Protein AF-A0A075AWC3-F1 (afdb_monomer_lite)

Sequence (210 aa):
MDNLKRRKASSYGHLLDNSIDDKDIHYDPLFLDDIELRSGFHRTVINLPSYMGSLIPYSRPSELKRECNVKFKQKHPDLDPNLTLSQIRKVKEILINVAIEGNIEFSSVAKSFAFFEKLILKHYVNDPKETNYARVLEILSKSFDISIKEIKENEFLIFTALEFNLQIPPEEYISHFERIFNYAEFSNMQEYLGEKMYHMWCHEIQDEID

InterPro domains:
  IPR012388 CDK5 and ABL1 enzyme substrate 1/2 [PTHR22896] (8-126)
  IPR036915 Cyclin-like superfamily [SSF47954] (50-169)

Radius of gyration: 21.28 Å; chains: 1; bounding box: 85×51×44 Å

Secondary structure (DSSP, 8-state):
------PPPPP-GGGG---S--------TTTTS-GGGGS-S--EEEEETTEEEEE-----HHHHHHHHHHHHHHH-TTS-TT--HHHHHHHHHHHHHHHHHTT--HHHHHHHHHHHHHHHHTT----GGG---TTTTTHHHHHS---HHHHHHHHHHHHHHTTT-----HHHHHHHHHHHTTTSS-SSHHHHH-HHHHHHHHHHHHHHH-

Organism: Rozella allomycis (strain CSF55) (NCBI:txid988480)

Foldseek 3Di:
DDPPPPDDDDDPVVLVPPPQDPPPPPAAQCLQPHPVLQAAPDWDWDDDPPDTDIDRDDDDPVRSQVRSQVVNCVSCVPFAPQDGSVVLVVVLLLLLVLCVVVVNDLLVSLLVSLLVVLCRVSCVPHDPVPPDVCVVCVVCCVVPNDDPVVNVVCVVVSCSSVVVPSDDPCSRRVVVSQVSCVNDPDPGPCRVLPDVRVVVVVVVVVVVVD

Structure (mmCIF, N/CA/C/O backbone):
data_AF-A0A075AWC3-F1
#
_entry.id   AF-A0A075AWC3-F1
#
loop_
_atom_site.group_PDB
_atom_site.id
_atom_site.type_symbol
_atom_site.label_atom_id
_atom_site.label_alt_id
_atom_site.label_comp_id
_atom_site.label_asym_id
_atom_site.label_entity_id
_atom_site.label_seq_id
_atom_site.pdbx_PDB_ins_code
_atom_site.Cartn_x
_atom_site.Cartn_y
_atom_site.Cartn_z
_atom_site.occupancy
_atom_site.B_iso_or_equiv
_atom_site.auth_seq_id
_atom_site.auth_comp_id
_atom_site.auth_asym_id
_atom_site.auth_atom_id
_atom_site.pdbx_PDB_model_num
ATOM 1 N N . MET A 1 1 ? -46.931 25.259 2.162 1.00 40.84 1 MET A N 1
ATOM 2 C CA . MET A 1 1 ? -46.781 23.813 1.900 1.00 40.84 1 MET A CA 1
ATOM 3 C C . MET A 1 1 ? -45.570 23.655 1.001 1.00 40.84 1 MET A C 1
ATOM 5 O O . MET A 1 1 ? -45.668 23.914 -0.193 1.00 40.84 1 MET A O 1
ATOM 9 N N . ASP A 1 2 ? -44.418 23.372 1.604 1.00 44.47 2 ASP A N 1
ATOM 10 C CA . ASP A 1 2 ? -43.127 23.359 0.919 1.00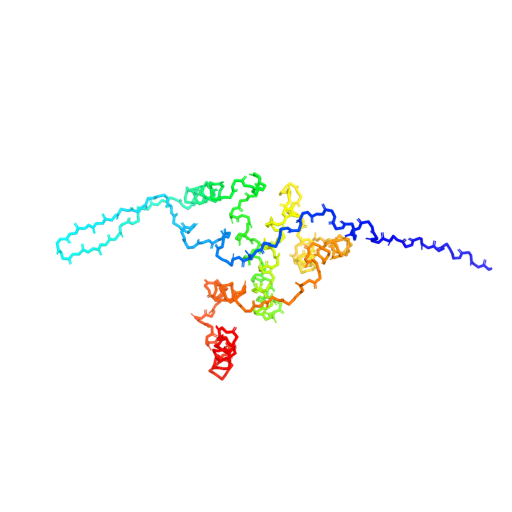 44.47 2 ASP A CA 1
ATOM 11 C C . ASP A 1 2 ? -42.973 22.130 0.020 1.00 44.47 2 ASP A C 1
ATOM 13 O O . ASP A 1 2 ? -43.098 20.984 0.451 1.00 44.47 2 ASP A O 1
ATOM 17 N N . ASN A 1 3 ? -42.688 22.387 -1.256 1.00 47.66 3 ASN A N 1
ATOM 18 C CA . ASN A 1 3 ? -42.338 21.377 -2.245 1.00 47.66 3 ASN A CA 1
ATOM 19 C C . ASN A 1 3 ? -40.910 20.872 -1.977 1.00 47.66 3 ASN A C 1
ATOM 21 O O . ASN A 1 3 ? -39.935 21.420 -2.497 1.00 47.66 3 ASN A O 1
ATOM 25 N N . LEU A 1 4 ? -40.771 19.801 -1.190 1.00 56.19 4 LEU A N 1
ATOM 26 C CA . LEU A 1 4 ? -39.522 19.041 -1.125 1.00 56.19 4 LEU A CA 1
ATOM 27 C C . LEU A 1 4 ? -39.289 18.350 -2.479 1.00 56.19 4 LEU A C 1
ATOM 29 O O . LEU A 1 4 ? -39.834 17.279 -2.755 1.00 56.19 4 LEU A O 1
ATOM 33 N N . LYS A 1 5 ? -38.450 18.952 -3.331 1.00 54.56 5 LYS A N 1
ATOM 34 C CA . LYS A 1 5 ? -37.862 18.280 -4.500 1.00 54.56 5 LYS A CA 1
ATOM 35 C C . LYS A 1 5 ? -37.136 17.018 -4.018 1.00 54.56 5 LYS A C 1
ATOM 37 O O . LYS A 1 5 ? -36.025 17.103 -3.498 1.00 54.56 5 LYS A O 1
ATOM 42 N N . ARG A 1 6 ? -37.758 15.844 -4.184 1.00 61.12 6 ARG A N 1
ATOM 43 C CA . ARG A 1 6 ? -37.107 14.547 -3.948 1.00 61.12 6 ARG A CA 1
ATOM 44 C C . ARG A 1 6 ? -35.876 14.460 -4.848 1.00 61.12 6 ARG A C 1
ATOM 46 O O . ARG A 1 6 ? -36.000 14.461 -6.072 1.00 61.12 6 ARG A O 1
ATOM 53 N N . ARG A 1 7 ? -34.687 14.405 -4.246 1.00 55.84 7 ARG A N 1
ATOM 54 C CA . ARG A 1 7 ? -33.454 14.073 -4.967 1.00 55.84 7 ARG A CA 1
ATOM 55 C C . ARG A 1 7 ? -33.615 12.646 -5.497 1.00 55.84 7 ARG A C 1
ATOM 57 O O . ARG A 1 7 ? -33.933 11.748 -4.721 1.00 55.84 7 ARG A O 1
ATOM 64 N N . LYS A 1 8 ? -33.459 12.439 -6.808 1.00 57.94 8 LYS A N 1
ATOM 65 C CA . LYS A 1 8 ? -33.378 11.084 -7.370 1.00 57.94 8 LYS A CA 1
ATOM 66 C C . LYS A 1 8 ? -32.121 10.425 -6.801 1.00 57.94 8 LYS A C 1
ATOM 68 O O . LYS A 1 8 ? -31.047 11.013 -6.889 1.00 57.94 8 LYS A O 1
ATOM 73 N N . ALA A 1 9 ? -32.268 9.249 -6.201 1.00 60.38 9 ALA A N 1
ATOM 74 C CA . ALA A 1 9 ? -31.127 8.428 -5.824 1.00 60.38 9 ALA A CA 1
ATOM 75 C C . ALA A 1 9 ? -30.517 7.825 -7.100 1.00 60.38 9 ALA A C 1
ATOM 77 O O . ALA A 1 9 ? -31.257 7.285 -7.926 1.00 60.38 9 ALA A O 1
ATOM 78 N N . SER A 1 10 ? -29.198 7.935 -7.274 1.00 63.25 10 SER A N 1
ATOM 79 C CA . SER A 1 10 ? -28.485 7.127 -8.270 1.00 63.25 10 SER A CA 1
ATOM 80 C C . SER A 1 10 ? -28.451 5.685 -7.779 1.00 63.25 10 SER A C 1
ATOM 82 O O . SER A 1 10 ? -28.036 5.431 -6.653 1.00 63.25 10 SER A O 1
ATOM 84 N N . SER A 1 11 ? -28.912 4.754 -8.613 1.00 70.56 11 SER A N 1
ATOM 85 C CA . SER A 1 11 ? -28.780 3.319 -8.360 1.00 70.56 11 SER A CA 1
ATOM 86 C C . SER A 1 11 ? -27.445 2.819 -8.909 1.00 70.56 11 SER A C 1
ATOM 88 O O . SER A 1 11 ? -27.092 3.120 -10.051 1.00 70.56 11 SER A O 1
ATOM 90 N N . TYR A 1 12 ? -26.741 2.009 -8.123 1.00 69.19 12 TYR A N 1
ATOM 91 C CA . TYR A 1 12 ? -25.500 1.346 -8.525 1.00 69.19 12 TYR A CA 1
ATOM 92 C C . TYR A 1 12 ? -25.723 0.050 -9.321 1.00 69.19 12 TYR A C 1
ATOM 94 O O . TYR A 1 12 ? -24.775 -0.677 -9.577 1.00 69.19 12 TYR A O 1
ATOM 102 N N . GLY A 1 13 ? -26.958 -0.254 -9.743 1.00 68.12 13 GLY A N 1
ATOM 103 C CA . GLY A 1 13 ? -27.283 -1.525 -10.409 1.00 68.12 13 GLY A CA 1
ATOM 104 C C . GLY A 1 13 ? -26.484 -1.822 -11.686 1.00 68.12 13 GLY A C 1
ATOM 105 O O . GLY A 1 13 ? -26.334 -2.981 -12.038 1.00 68.12 13 GLY A O 1
ATOM 106 N N . HIS A 1 14 ? -25.927 -0.801 -12.343 1.00 69.75 14 HIS A N 1
ATOM 107 C CA . HIS A 1 14 ? -25.047 -0.968 -13.506 1.00 69.75 14 HIS A CA 1
ATOM 108 C C . HIS A 1 14 ? -23.663 -1.549 -13.161 1.00 69.75 14 HIS A C 1
ATOM 110 O O . HIS A 1 14 ? -22.972 -2.009 -14.056 1.00 69.75 14 HIS A O 1
ATOM 116 N N . LEU A 1 15 ? -23.259 -1.529 -11.885 1.00 62.81 15 LEU A N 1
ATOM 117 C CA . LEU A 1 15 ? -22.000 -2.108 -11.397 1.00 62.81 15 LEU A CA 1
ATOM 118 C C . LEU A 1 15 ? -22.136 -3.582 -10.995 1.00 62.81 15 LEU A C 1
ATOM 120 O O . LEU A 1 15 ? -21.152 -4.199 -10.612 1.00 62.81 15 LEU A O 1
ATOM 124 N N . LEU A 1 16 ? -23.355 -4.126 -11.036 1.00 62.97 16 LEU A N 1
ATOM 125 C CA . LEU A 1 16 ? -23.644 -5.533 -10.747 1.00 62.97 16 LEU A CA 1
ATOM 126 C C . LEU A 1 16 ? -23.640 -6.398 -12.014 1.00 62.97 16 LEU A C 1
ATOM 128 O O . LEU A 1 16 ? -23.962 -7.583 -11.948 1.00 62.97 16 LEU A O 1
ATOM 132 N N . ASP A 1 17 ? -23.346 -5.803 -13.172 1.00 60.50 17 ASP A N 1
ATOM 133 C CA . ASP A 1 17 ? -23.175 -6.555 -14.406 1.00 60.50 17 ASP A CA 1
ATOM 134 C C . ASP A 1 17 ? -21.811 -7.256 -14.346 1.00 60.50 17 ASP A C 1
ATOM 136 O O . ASP A 1 17 ? -20.770 -6.657 -14.610 1.00 60.50 17 ASP A O 1
ATOM 140 N N . ASN A 1 18 ? -21.820 -8.524 -13.925 1.00 52.56 18 ASN A N 1
ATOM 141 C CA . ASN A 1 18 ? -20.649 -9.399 -13.784 1.00 52.56 18 ASN A CA 1
ATOM 142 C C . ASN A 1 18 ? -20.029 -9.790 -15.145 1.00 52.56 18 ASN A C 1
ATOM 144 O O . ASN A 1 18 ? -19.525 -10.895 -15.314 1.00 52.56 18 ASN A O 1
ATOM 148 N N . SER A 1 19 ? -20.058 -8.908 -16.146 1.00 51.91 19 SER A N 1
ATOM 149 C CA . SER A 1 19 ? -19.396 -9.125 -17.437 1.00 51.91 19 SER A CA 1
ATOM 150 C C . SER A 1 19 ? -17.882 -8.880 -17.380 1.00 51.91 19 SER A C 1
ATOM 152 O O . SER A 1 19 ? -17.229 -8.831 -18.421 1.00 51.91 19 SER A O 1
ATOM 154 N N . ILE A 1 20 ? -17.333 -8.637 -16.189 1.00 52.66 20 ILE A N 1
ATOM 155 C CA . ILE A 1 20 ? -15.905 -8.447 -15.951 1.00 52.66 20 ILE A CA 1
ATOM 156 C C . ILE A 1 20 ? -15.335 -9.840 -15.729 1.00 52.66 20 ILE A C 1
ATOM 158 O O . ILE A 1 20 ? -15.711 -10.497 -14.766 1.00 52.66 20 ILE A O 1
ATOM 162 N N . ASP A 1 21 ? -14.512 -10.289 -16.680 1.00 51.03 21 ASP A N 1
ATOM 163 C CA . ASP A 1 21 ? -13.928 -11.630 -16.738 1.00 51.03 21 ASP A CA 1
ATOM 164 C C . ASP A 1 21 ? -13.530 -12.144 -15.348 1.00 51.03 21 ASP A C 1
ATOM 166 O O . ASP A 1 21 ? -12.635 -11.598 -14.698 1.00 51.03 21 ASP A O 1
ATOM 170 N N . ASP A 1 22 ? -14.202 -13.225 -14.956 1.00 49.41 22 ASP A N 1
ATOM 171 C CA . ASP A 1 22 ? -14.076 -14.018 -13.732 1.00 49.41 22 ASP A CA 1
ATOM 172 C C . ASP A 1 22 ? -12.725 -14.758 -13.709 1.00 49.41 22 ASP A C 1
ATOM 174 O O . ASP A 1 22 ? -12.626 -15.986 -13.678 1.00 49.41 22 ASP A O 1
ATOM 178 N N . LYS A 1 23 ? -11.631 -14.009 -13.856 1.00 53.81 23 LYS A N 1
ATOM 179 C CA . LYS A 1 23 ? -10.306 -14.530 -13.564 1.00 53.81 23 LYS A CA 1
ATOM 180 C C . LYS A 1 23 ? -10.204 -14.520 -12.051 1.00 53.81 23 LYS A C 1
ATOM 182 O O . LYS A 1 23 ? -9.943 -13.474 -11.462 1.00 53.81 23 LYS A O 1
ATOM 187 N N . ASP A 1 24 ? -10.393 -15.688 -11.449 1.00 56.22 24 ASP A N 1
ATOM 188 C CA . ASP A 1 24 ? -9.898 -16.004 -10.112 1.00 56.22 24 ASP A CA 1
ATOM 189 C C . ASP A 1 24 ? -8.383 -15.736 -10.103 1.00 56.22 24 ASP A C 1
ATOM 191 O O . ASP A 1 24 ? -7.551 -16.589 -10.423 1.00 56.22 24 ASP A O 1
ATOM 195 N N . ILE A 1 25 ? -8.005 -14.483 -9.849 1.00 60.12 25 ILE A N 1
ATOM 196 C CA . ILE A 1 25 ? -6.612 -14.081 -9.715 1.00 60.12 25 ILE A CA 1
ATOM 197 C C . ILE A 1 25 ? -6.201 -14.562 -8.332 1.00 60.12 25 ILE A C 1
ATOM 199 O O . ILE A 1 25 ? -6.448 -13.884 -7.333 1.00 60.12 25 ILE A O 1
ATOM 203 N N . HIS A 1 26 ? -5.583 -15.742 -8.280 1.00 70.12 26 HIS A N 1
ATOM 204 C CA . HIS A 1 26 ? -4.868 -16.179 -7.092 1.00 70.12 26 HIS A CA 1
ATOM 205 C C . HIS A 1 26 ? -3.769 -15.149 -6.811 1.00 70.12 26 HIS A C 1
ATOM 207 O O . HIS A 1 26 ? -2.827 -14.985 -7.591 1.00 70.12 26 HIS A O 1
ATOM 213 N N . TYR A 1 27 ? -3.979 -14.359 -5.763 1.00 81.69 27 TYR A N 1
ATOM 214 C CA . TYR A 1 27 ? -3.168 -13.194 -5.467 1.00 81.69 27 TYR A CA 1
ATOM 215 C C . TYR A 1 27 ? -1.927 -13.612 -4.679 1.00 81.69 27 TYR A C 1
ATOM 217 O O . TYR A 1 27 ? -2.033 -14.159 -3.587 1.00 81.69 27 TYR A O 1
ATOM 225 N N . ASP A 1 28 ? -0.752 -13.322 -5.234 1.00 83.00 28 ASP A N 1
ATOM 226 C CA . ASP A 1 28 ? 0.537 -13.548 -4.583 1.00 83.00 28 ASP A CA 1
ATOM 227 C C . ASP A 1 28 ? 1.101 -12.206 -4.059 1.00 83.00 28 ASP A C 1
ATOM 229 O O . ASP A 1 28 ? 1.353 -11.299 -4.863 1.00 83.00 28 ASP A O 1
ATOM 233 N N . PRO A 1 29 ? 1.345 -12.061 -2.739 1.00 82.56 29 PRO A N 1
ATOM 234 C CA . PRO A 1 29 ? 1.879 -10.838 -2.119 1.00 82.56 29 PRO A CA 1
ATOM 235 C C . PRO A 1 29 ? 3.254 -10.392 -2.618 1.00 82.56 29 PRO A C 1
ATOM 237 O O . PRO A 1 29 ? 3.670 -9.250 -2.383 1.00 82.56 29 PRO A O 1
ATOM 240 N N . LEU A 1 30 ? 4.006 -11.299 -3.238 1.00 81.00 30 LEU A N 1
ATOM 241 C CA . LEU A 1 30 ? 5.331 -11.014 -3.774 1.00 81.00 30 LEU A CA 1
ATOM 242 C C . LEU A 1 30 ? 5.268 -10.574 -5.240 1.00 81.00 30 LEU A C 1
ATOM 244 O O . LEU A 1 30 ? 6.155 -9.852 -5.692 1.00 81.00 30 LEU A O 1
ATOM 248 N N . PHE A 1 31 ? 4.168 -10.870 -5.938 1.00 81.94 31 PHE A N 1
ATOM 249 C CA . PHE A 1 31 ? 4.039 -10.728 -7.385 1.00 81.94 31 PHE A CA 1
ATOM 250 C C . PHE A 1 31 ? 4.440 -9.353 -7.932 1.00 81.94 31 PHE A C 1
ATOM 252 O O . PHE A 1 31 ? 5.188 -9.293 -8.907 1.00 81.94 31 PHE A O 1
ATOM 259 N N . LEU A 1 32 ? 3.961 -8.255 -7.330 1.00 77.12 32 LEU A N 1
ATOM 260 C CA . LEU A 1 32 ? 4.210 -6.892 -7.828 1.00 77.12 32 LEU A CA 1
ATOM 261 C C . LEU A 1 32 ? 5.501 -6.254 -7.299 1.00 77.12 32 LEU A C 1
ATOM 263 O O . LEU A 1 32 ? 6.032 -5.336 -7.928 1.00 77.12 32 LEU A O 1
ATOM 267 N N . ASP A 1 33 ? 6.003 -6.679 -6.139 1.00 73.06 33 ASP A N 1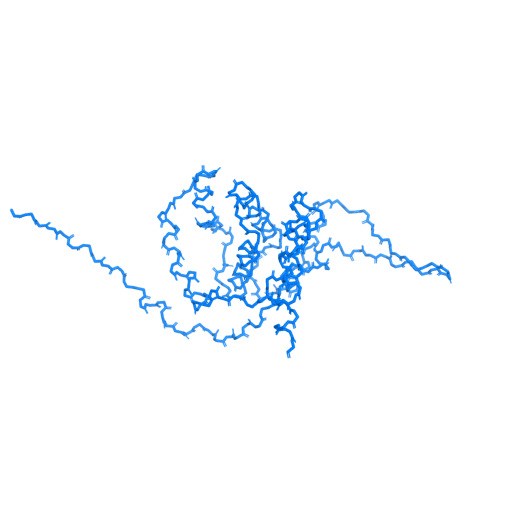
ATOM 268 C CA . ASP A 1 33 ? 7.121 -6.016 -5.461 1.00 73.06 33 ASP A CA 1
ATOM 269 C C . ASP A 1 33 ? 8.085 -7.022 -4.822 1.00 73.06 33 ASP A C 1
ATOM 271 O O . ASP A 1 33 ? 8.316 -7.012 -3.608 1.00 73.06 33 ASP A O 1
ATOM 275 N N . ASP A 1 34 ? 8.668 -7.874 -5.659 1.00 74.19 34 ASP A N 1
ATOM 276 C CA . ASP A 1 34 ? 9.658 -8.872 -5.264 1.00 74.19 34 ASP A CA 1
ATOM 277 C C . ASP A 1 34 ? 10.971 -8.295 -4.738 1.00 74.19 34 ASP A C 1
ATOM 279 O O . ASP A 1 34 ? 11.427 -7.203 -5.100 1.00 74.19 34 ASP A O 1
ATOM 283 N N . ILE A 1 35 ? 11.671 -9.128 -3.967 1.00 63.53 35 ILE A N 1
ATOM 284 C CA . ILE A 1 35 ? 13.052 -8.894 -3.532 1.00 63.53 35 ILE A CA 1
ATOM 285 C C . ILE A 1 35 ? 13.986 -8.706 -4.745 1.00 63.53 35 ILE A C 1
ATOM 287 O O . ILE A 1 35 ? 14.875 -7.854 -4.712 1.00 63.53 35 ILE A O 1
ATOM 291 N N . GLU A 1 36 ? 13.755 -9.413 -5.856 1.00 62.69 36 GLU A N 1
ATOM 292 C CA . GLU A 1 36 ? 14.551 -9.278 -7.089 1.00 62.69 36 GLU A CA 1
ATOM 293 C C . GLU A 1 36 ? 14.404 -7.906 -7.762 1.00 62.69 36 GLU A C 1
ATOM 295 O O . GLU A 1 36 ? 15.334 -7.409 -8.407 1.00 62.69 36 GLU A O 1
ATOM 300 N N . LEU A 1 37 ? 13.269 -7.239 -7.544 1.00 62.41 37 LEU A N 1
ATOM 301 C CA . LEU A 1 37 ? 13.004 -5.884 -8.021 1.00 62.41 37 LEU A CA 1
ATOM 302 C C . LEU A 1 37 ? 13.625 -4.808 -7.110 1.00 62.41 37 LEU A C 1
ATOM 304 O O . LEU A 1 37 ? 13.393 -3.611 -7.315 1.00 62.41 37 LEU A O 1
ATOM 308 N N . ARG A 1 38 ? 14.404 -5.195 -6.090 1.00 63.66 38 ARG A N 1
ATOM 309 C CA . ARG A 1 38 ? 15.181 -4.286 -5.224 1.00 63.66 38 ARG A CA 1
ATOM 310 C C . ARG A 1 38 ? 16.643 -4.145 -5.657 1.00 63.66 38 ARG A C 1
ATOM 312 O O . ARG A 1 38 ? 17.332 -3.259 -5.161 1.00 63.66 38 ARG A O 1
ATOM 319 N N . SER A 1 39 ? 17.109 -4.982 -6.588 1.00 63.44 39 SER A N 1
ATOM 320 C CA . SER A 1 39 ? 18.480 -4.958 -7.110 1.00 63.44 39 SER A CA 1
ATOM 321 C C . SER A 1 39 ? 18.516 -4.530 -8.581 1.00 63.44 39 SER A C 1
ATOM 323 O O . SER A 1 39 ? 17.633 -4.890 -9.368 1.00 63.44 39 SER A O 1
ATOM 325 N N . GLY A 1 40 ? 19.548 -3.771 -8.963 1.00 61.41 40 GLY A N 1
ATOM 326 C CA . GLY A 1 40 ? 19.821 -3.397 -10.357 1.00 61.41 40 GLY A CA 1
ATOM 327 C C . GLY A 1 40 ? 20.100 -4.613 -11.251 1.00 61.41 40 GLY A C 1
ATOM 328 O O . GLY A 1 40 ? 20.045 -5.763 -10.810 1.00 61.41 40 GLY A O 1
ATOM 329 N N . PHE A 1 41 ? 20.361 -4.410 -12.541 1.00 61.81 41 PHE A N 1
ATOM 330 C CA . PHE A 1 41 ? 20.615 -5.528 -13.470 1.00 61.81 41 PHE A CA 1
ATOM 331 C C . PHE A 1 41 ? 21.881 -6.327 -13.143 1.00 61.81 41 PHE A C 1
ATOM 333 O O . PHE A 1 41 ? 21.982 -7.496 -13.512 1.00 61.81 41 PHE A O 1
ATOM 340 N N . HIS A 1 42 ? 22.846 -5.715 -12.462 1.00 62.38 42 HIS A N 1
ATOM 341 C CA . HIS A 1 42 ? 24.186 -6.266 -12.349 1.00 62.38 42 HIS A CA 1
ATOM 342 C C . HIS A 1 42 ? 24.462 -6.817 -10.949 1.00 62.38 42 HIS A C 1
ATOM 344 O O . HIS A 1 42 ? 24.589 -6.078 -9.977 1.00 62.38 42 HIS A O 1
ATOM 350 N N . ARG A 1 43 ? 24.619 -8.139 -10.869 1.00 66.50 43 ARG A N 1
ATOM 351 C CA . ARG A 1 43 ? 25.247 -8.845 -9.751 1.00 66.50 43 ARG A CA 1
ATOM 352 C C . ARG A 1 43 ? 26.334 -9.735 -10.338 1.00 66.50 43 ARG A C 1
ATOM 354 O O . ARG A 1 43 ? 26.040 -10.585 -11.173 1.00 66.50 43 ARG A O 1
ATOM 361 N N . THR A 1 44 ? 27.577 -9.544 -9.915 1.00 76.81 44 THR A N 1
ATOM 362 C CA . THR A 1 44 ? 28.693 -10.390 -10.352 1.00 76.81 44 THR A CA 1
ATOM 363 C C . THR A 1 44 ? 28.969 -11.419 -9.272 1.00 76.81 44 THR A C 1
ATOM 365 O O . THR A 1 44 ? 29.303 -11.065 -8.141 1.00 76.81 44 THR A O 1
ATOM 368 N N . VAL A 1 45 ? 28.828 -12.699 -9.607 1.00 82.44 45 VAL A N 1
ATOM 369 C CA . VAL A 1 45 ? 29.214 -13.789 -8.707 1.00 82.44 45 VAL A CA 1
ATOM 370 C C . VAL A 1 45 ? 30.726 -13.962 -8.784 1.00 82.44 45 VAL A C 1
ATOM 372 O O . VAL A 1 45 ? 31.280 -14.176 -9.861 1.00 82.44 45 VAL A O 1
ATOM 375 N N . ILE A 1 46 ? 31.393 -13.865 -7.637 1.00 84.94 46 ILE A N 1
ATOM 376 C CA . ILE A 1 46 ? 32.796 -14.236 -7.486 1.00 84.94 46 ILE A CA 1
ATOM 377 C C . ILE A 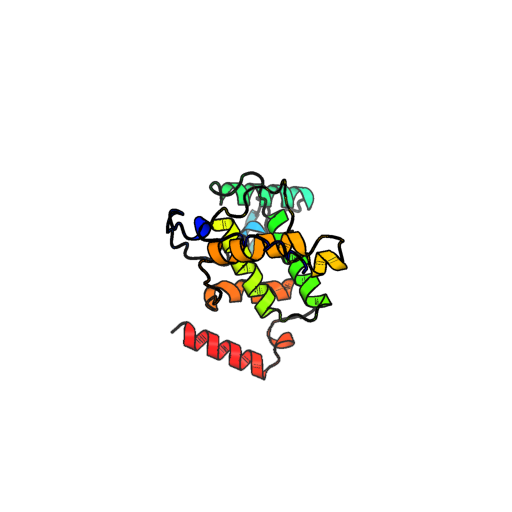1 46 ? 32.828 -15.657 -6.945 1.00 84.94 46 ILE A C 1
ATOM 379 O O . ILE A 1 46 ? 32.360 -15.913 -5.836 1.00 84.94 46 ILE A O 1
ATOM 383 N N . ASN A 1 47 ? 33.413 -16.564 -7.723 1.00 83.50 47 ASN A N 1
ATOM 384 C CA . ASN A 1 47 ? 33.652 -17.936 -7.306 1.00 83.50 47 ASN A CA 1
ATOM 385 C C . ASN A 1 47 ? 35.162 -18.178 -7.196 1.00 83.50 47 ASN A C 1
ATOM 387 O O . ASN A 1 47 ? 35.847 -18.364 -8.201 1.00 83.50 47 ASN A O 1
ATOM 391 N N . LEU A 1 48 ? 35.679 -18.124 -5.971 1.00 88.75 48 LEU A N 1
ATOM 392 C CA . LEU A 1 48 ? 37.054 -18.470 -5.622 1.00 88.75 48 LEU A CA 1
ATOM 393 C C . LEU A 1 48 ? 37.060 -19.839 -4.916 1.00 88.75 48 LEU A C 1
ATOM 395 O O . LEU A 1 48 ? 36.078 -20.175 -4.255 1.00 88.75 48 LEU A O 1
ATOM 399 N N . PRO A 1 49 ? 38.165 -20.609 -4.966 1.00 88.62 49 PRO A N 1
ATOM 400 C CA . PRO A 1 49 ? 38.228 -21.981 -4.437 1.00 88.62 49 PRO A CA 1
ATOM 401 C C . PRO A 1 49 ? 37.810 -22.165 -2.967 1.00 88.62 49 PRO A C 1
ATOM 403 O O . PRO A 1 49 ? 37.516 -23.279 -2.546 1.00 88.62 49 PRO A O 1
ATOM 406 N N . SER A 1 50 ? 37.793 -21.094 -2.171 1.00 89.19 50 SER A N 1
ATOM 407 C CA . SER A 1 50 ? 37.355 -21.110 -0.767 1.00 89.19 50 SER A CA 1
ATOM 408 C C . SER A 1 50 ? 36.429 -19.943 -0.406 1.00 89.19 50 SER A C 1
ATOM 410 O O . SER A 1 50 ? 36.209 -19.676 0.770 1.00 89.19 50 SER A O 1
ATOM 412 N N . TYR A 1 51 ? 35.904 -19.220 -1.399 1.00 86.69 51 TYR A N 1
ATOM 413 C CA . TYR A 1 51 ? 35.030 -18.072 -1.174 1.00 86.69 51 TYR A CA 1
ATOM 414 C C . TYR A 1 51 ? 34.050 -17.908 -2.336 1.00 86.69 51 TYR A C 1
ATOM 416 O O . TYR A 1 51 ? 34.445 -17.609 -3.462 1.00 86.69 51 TYR A O 1
ATOM 424 N N . MET A 1 52 ? 32.764 -18.073 -2.039 1.00 86.31 52 MET A N 1
ATOM 425 C CA . MET A 1 52 ? 31.677 -17.741 -2.948 1.00 86.31 52 MET A CA 1
ATOM 426 C C . MET A 1 52 ? 31.004 -16.478 -2.425 1.00 86.31 52 MET A C 1
ATOM 428 O O . MET A 1 52 ? 30.435 -16.470 -1.336 1.00 86.31 52 MET A O 1
ATOM 432 N N . GLY A 1 53 ? 31.099 -15.401 -3.194 1.00 82.81 53 GLY A N 1
ATOM 433 C CA . GLY A 1 53 ? 30.531 -14.109 -2.835 1.00 82.81 53 GLY A CA 1
ATOM 434 C C . GLY A 1 53 ? 29.860 -13.452 -4.028 1.00 82.81 53 GLY A C 1
ATOM 435 O O . GLY A 1 53 ? 29.999 -13.888 -5.170 1.00 82.81 53 GLY A O 1
ATOM 436 N N . SER A 1 54 ? 29.132 -12.371 -3.779 1.00 81.81 54 SER A N 1
ATOM 437 C CA . SER A 1 54 ? 28.562 -11.564 -4.854 1.00 81.81 54 SER A CA 1
ATOM 438 C C . SER A 1 54 ? 28.923 -10.103 -4.694 1.00 81.81 54 SER A C 1
ATOM 440 O O . SER A 1 54 ? 28.701 -9.534 -3.627 1.00 81.81 54 SER A O 1
ATOM 442 N N . LEU A 1 55 ? 29.412 -9.496 -5.770 1.00 80.62 55 LEU A N 1
ATOM 443 C CA . LEU A 1 55 ? 29.599 -8.058 -5.870 1.00 80.62 55 LEU A CA 1
ATOM 444 C C . LEU A 1 55 ? 28.374 -7.429 -6.523 1.00 80.62 55 LEU A C 1
ATOM 446 O O . LEU A 1 55 ? 27.963 -7.831 -7.614 1.00 80.62 55 LEU A O 1
ATOM 450 N N . ILE A 1 56 ? 27.823 -6.422 -5.857 1.00 78.62 56 ILE A N 1
ATOM 451 C CA . ILE A 1 56 ? 26.793 -5.548 -6.410 1.00 78.62 56 ILE A CA 1
ATOM 452 C C . ILE A 1 56 ? 27.507 -4.243 -6.775 1.00 78.62 56 ILE A C 1
ATOM 454 O O . ILE A 1 56 ? 27.959 -3.538 -5.867 1.00 78.62 56 ILE A O 1
ATOM 458 N N . PRO A 1 57 ? 27.697 -3.937 -8.071 1.00 73.94 57 PRO A N 1
ATOM 459 C CA . PRO A 1 57 ? 28.305 -2.687 -8.493 1.00 73.94 57 PRO A CA 1
ATOM 460 C C . PRO A 1 57 ? 27.501 -1.505 -7.959 1.00 73.94 57 PRO A C 1
ATOM 462 O O . PRO A 1 57 ? 26.271 -1.534 -7.934 1.00 73.94 57 PRO A O 1
ATOM 465 N N . TYR A 1 58 ? 28.200 -0.453 -7.543 1.00 78.31 58 TYR A N 1
ATOM 466 C CA . TYR A 1 58 ? 27.532 0.782 -7.169 1.00 78.31 58 TYR A CA 1
ATOM 467 C C . TYR A 1 58 ? 26.855 1.393 -8.397 1.00 78.31 58 TYR A C 1
ATOM 469 O O . TYR A 1 58 ? 27.499 1.649 -9.416 1.00 78.31 58 TYR A O 1
ATOM 477 N N . SER A 1 59 ? 25.568 1.684 -8.265 1.00 78.12 59 SER A N 1
ATOM 478 C CA . SER A 1 59 ? 24.773 2.364 -9.280 1.00 78.12 59 SER A CA 1
ATOM 479 C C . SER A 1 59 ? 24.071 3.547 -8.633 1.00 78.12 59 SER A C 1
ATOM 481 O O . SER A 1 59 ? 23.673 3.498 -7.467 1.00 78.12 59 SER A O 1
ATOM 483 N N . ARG A 1 60 ? 23.926 4.647 -9.378 1.00 82.62 60 ARG A N 1
ATOM 484 C CA . ARG A 1 60 ? 23.265 5.842 -8.842 1.00 82.62 60 ARG A CA 1
ATOM 485 C C . ARG A 1 60 ? 21.800 5.512 -8.513 1.00 82.62 60 ARG A C 1
ATOM 487 O O . ARG A 1 60 ? 21.165 4.807 -9.297 1.00 82.62 60 ARG A O 1
ATOM 494 N N . PRO A 1 61 ? 21.210 6.069 -7.439 1.00 81.81 61 PRO A N 1
ATOM 495 C CA . PRO A 1 61 ? 19.820 5.781 -7.068 1.00 81.81 61 PRO A CA 1
ATOM 496 C C . PRO A 1 61 ? 18.800 6.030 -8.193 1.00 81.81 61 PRO A C 1
ATOM 498 O O . PRO A 1 61 ? 17.832 5.287 -8.336 1.00 81.81 61 PRO A O 1
ATOM 501 N N . SER A 1 62 ? 19.029 7.046 -9.033 1.00 82.12 62 SER A N 1
ATOM 502 C CA . SER A 1 62 ? 18.189 7.339 -10.203 1.00 82.12 62 SER A CA 1
ATOM 503 C C . SER A 1 62 ? 18.267 6.260 -11.284 1.00 82.12 62 SER A C 1
ATOM 505 O O . SER A 1 62 ? 17.271 5.964 -11.943 1.00 82.12 62 SER A O 1
ATOM 507 N N . GLU A 1 63 ? 19.441 5.662 -11.454 1.00 81.69 63 GLU A N 1
ATOM 508 C CA . GLU A 1 63 ? 19.688 4.599 -12.416 1.00 81.69 63 GLU A CA 1
ATOM 509 C C . GLU A 1 63 ? 19.101 3.278 -11.926 1.00 81.69 63 GLU A C 1
ATOM 511 O O . GLU A 1 63 ? 18.326 2.671 -12.656 1.00 81.69 63 GLU A O 1
ATOM 516 N N . LEU A 1 64 ? 19.321 2.921 -10.657 1.00 81.69 64 LEU A N 1
ATOM 517 C CA . LEU A 1 64 ? 18.675 1.765 -10.024 1.00 81.69 64 LEU A CA 1
ATOM 518 C C . LEU A 1 64 ? 17.151 1.843 -10.122 1.00 81.69 64 LEU A C 1
ATOM 520 O O . LEU A 1 64 ? 16.502 0.883 -10.521 1.00 81.69 64 LEU A O 1
ATOM 524 N N . LYS A 1 65 ? 16.568 3.014 -9.839 1.00 83.50 65 LYS A N 1
ATOM 525 C CA . LYS A 1 65 ? 15.125 3.241 -9.984 1.00 83.50 65 LYS A CA 1
ATOM 526 C C . LYS A 1 65 ? 14.646 2.981 -11.415 1.00 83.50 65 LYS A C 1
ATOM 528 O O . LYS A 1 65 ? 13.617 2.336 -11.614 1.00 83.50 65 LYS A O 1
ATOM 533 N N . ARG A 1 66 ? 15.381 3.484 -12.413 1.00 84.81 66 ARG A N 1
ATOM 534 C CA . ARG A 1 66 ? 15.082 3.255 -13.834 1.00 84.81 66 ARG A CA 1
ATOM 535 C C . ARG A 1 66 ? 15.156 1.766 -14.167 1.00 84.81 66 ARG A C 1
ATOM 537 O O . ARG A 1 66 ? 14.244 1.257 -14.805 1.00 84.81 66 ARG A O 1
ATOM 544 N N . GLU A 1 67 ? 16.195 1.077 -13.714 1.00 84.00 67 GLU A N 1
ATOM 545 C CA . GLU A 1 67 ? 16.393 -0.354 -13.952 1.00 84.00 67 GLU A CA 1
ATOM 546 C C . GLU A 1 67 ? 15.293 -1.211 -13.322 1.00 84.00 67 GLU A C 1
ATOM 548 O O . GLU A 1 67 ? 14.695 -2.033 -14.011 1.00 84.00 67 GLU A O 1
ATOM 553 N N . CYS A 1 68 ? 14.953 -0.969 -12.054 1.00 84.69 68 CYS A N 1
ATOM 554 C CA . CYS A 1 68 ? 13.851 -1.643 -11.369 1.00 84.69 68 CYS A CA 1
ATOM 555 C C . CYS A 1 68 ? 12.513 -1.425 -12.089 1.00 84.69 68 CYS A C 1
ATOM 557 O O . CYS A 1 68 ? 11.748 -2.369 -12.261 1.00 84.69 68 CYS A O 1
ATOM 559 N N . ASN A 1 69 ? 12.239 -0.204 -12.563 1.00 86.25 69 ASN A N 1
ATOM 560 C CA . ASN A 1 69 ? 11.021 0.080 -13.326 1.00 86.25 69 ASN A CA 1
ATOM 561 C C . ASN A 1 69 ? 11.009 -0.632 -14.690 1.00 86.25 69 ASN A C 1
ATOM 563 O O . ASN A 1 69 ? 9.947 -1.053 -15.137 1.00 86.25 69 ASN A O 1
ATOM 567 N N . VAL A 1 70 ? 12.161 -0.782 -15.354 1.00 85.50 70 VAL A N 1
ATOM 568 C CA . VAL A 1 70 ? 12.261 -1.561 -16.600 1.00 85.50 70 VAL A CA 1
ATOM 569 C C . VAL A 1 70 ? 11.999 -3.040 -16.326 1.00 85.50 70 VAL A C 1
ATOM 571 O O . VAL A 1 70 ? 11.182 -3.632 -17.025 1.00 85.50 70 VAL A O 1
ATOM 574 N N . LYS A 1 71 ? 12.620 -3.621 -15.290 1.00 84.69 71 LYS A N 1
ATOM 575 C CA . LYS A 1 71 ? 12.372 -5.015 -14.883 1.00 84.69 71 LYS A CA 1
ATOM 576 C C . LYS A 1 71 ? 10.903 -5.257 -14.537 1.00 84.69 71 LYS A C 1
ATOM 578 O O . LYS A 1 71 ? 10.336 -6.252 -14.963 1.00 84.69 71 LYS A O 1
ATOM 583 N N . PHE A 1 72 ? 10.275 -4.320 -13.829 1.00 86.44 72 PHE A N 1
ATOM 584 C CA . PHE A 1 72 ? 8.849 -4.379 -13.513 1.00 86.44 72 PHE A CA 1
ATOM 585 C C . PHE A 1 72 ? 7.987 -4.434 -14.781 1.00 86.44 72 PHE A C 1
ATOM 587 O O . PHE A 1 72 ? 7.160 -5.327 -14.916 1.00 86.44 72 PHE A O 1
ATOM 594 N N . LYS A 1 73 ? 8.232 -3.549 -15.756 1.00 85.56 73 LYS A N 1
ATOM 595 C CA . LYS A 1 73 ? 7.496 -3.565 -17.034 1.00 85.56 73 LYS A CA 1
ATOM 596 C C . LYS A 1 73 ? 7.757 -4.823 -17.864 1.00 85.56 73 LYS A C 1
ATOM 598 O O . LYS A 1 73 ? 6.879 -5.257 -18.596 1.00 85.56 73 LYS A O 1
ATOM 603 N N . GLN A 1 74 ? 8.955 -5.399 -17.766 1.00 85.50 74 GLN A N 1
ATOM 604 C CA . GLN A 1 74 ? 9.271 -6.678 -18.406 1.00 85.50 74 GLN A CA 1
ATOM 605 C C . GLN A 1 74 ? 8.518 -7.841 -17.756 1.00 85.50 74 GLN A C 1
ATOM 607 O O . GLN A 1 74 ? 8.065 -8.732 -18.466 1.00 85.50 74 GLN A O 1
ATOM 612 N N . LYS A 1 75 ? 8.388 -7.831 -16.425 1.00 84.38 75 LYS A N 1
ATOM 613 C CA . LYS A 1 75 ? 7.685 -8.873 -15.672 1.00 84.38 75 LYS A CA 1
ATOM 614 C C . LYS A 1 75 ? 6.163 -8.769 -15.810 1.00 84.38 75 LYS A C 1
ATOM 616 O O . LYS A 1 75 ? 5.490 -9.793 -15.823 1.00 84.38 75 LYS A O 1
ATOM 621 N N . HIS A 1 76 ? 5.637 -7.554 -15.952 1.00 83.56 76 HIS A N 1
ATOM 622 C CA . HIS A 1 76 ? 4.202 -7.285 -16.018 1.00 83.56 76 HIS A CA 1
ATOM 623 C C . HIS A 1 76 ? 3.830 -6.501 -17.287 1.00 83.56 76 HIS A C 1
ATOM 625 O O . HIS A 1 76 ? 3.500 -5.315 -17.199 1.00 83.56 76 HIS A O 1
ATOM 631 N N . PRO A 1 77 ? 3.890 -7.133 -18.475 1.00 82.56 77 PRO A N 1
ATOM 632 C CA . PRO A 1 77 ? 3.523 -6.481 -19.732 1.00 82.56 77 PRO A CA 1
ATOM 633 C C . PRO A 1 77 ? 2.017 -6.202 -19.847 1.00 82.56 77 PRO A C 1
ATOM 635 O O . PRO A 1 77 ? 1.631 -5.320 -20.608 1.00 82.56 77 PRO A O 1
ATOM 638 N N . ASP A 1 78 ? 1.190 -6.937 -19.097 1.00 81.38 78 ASP A N 1
ATOM 639 C CA . ASP A 1 78 ? -0.272 -6.825 -19.136 1.00 81.38 78 ASP A CA 1
ATOM 640 C C . ASP A 1 78 ? -0.797 -5.606 -18.358 1.00 81.38 78 ASP A C 1
ATOM 642 O O . ASP A 1 78 ? -1.909 -5.146 -18.607 1.00 81.38 78 ASP A O 1
ATOM 646 N N . LEU A 1 79 ? -0.009 -5.067 -17.418 1.00 80.19 79 LEU A N 1
ATOM 647 C CA . LEU A 1 79 ? -0.388 -3.903 -16.611 1.00 80.19 79 LEU A CA 1
ATOM 648 C C . LEU A 1 79 ? -0.300 -2.594 -17.412 1.00 80.19 79 LEU A C 1
ATOM 650 O O . LEU A 1 79 ? 0.409 -2.504 -18.415 1.00 80.19 79 LEU A O 1
ATOM 654 N N . ASP A 1 80 ? -0.982 -1.550 -16.927 1.00 73.38 80 ASP A N 1
ATOM 655 C CA . ASP A 1 80 ? -0.971 -0.219 -17.547 1.00 73.38 80 ASP A CA 1
ATOM 656 C C . ASP A 1 80 ? 0.477 0.268 -17.808 1.00 73.38 80 ASP A C 1
ATOM 658 O O . ASP A 1 80 ? 1.273 0.385 -16.866 1.00 73.38 80 ASP A O 1
ATOM 662 N N . PRO A 1 81 ? 0.832 0.618 -19.064 1.00 76.31 81 PRO A N 1
ATOM 663 C CA . PRO A 1 81 ? 2.155 1.124 -19.430 1.00 76.31 81 PRO A CA 1
ATOM 664 C C . PRO A 1 81 ? 2.625 2.346 -18.637 1.00 76.31 81 PRO A C 1
ATOM 666 O O . PRO A 1 81 ? 3.835 2.612 -18.573 1.00 76.31 81 PRO A O 1
ATOM 669 N N . ASN A 1 82 ? 1.699 3.121 -18.080 1.00 75.81 82 ASN A N 1
ATOM 670 C CA . ASN A 1 82 ? 1.999 4.311 -17.303 1.00 75.81 82 ASN A CA 1
ATOM 671 C C . ASN A 1 82 ? 2.274 3.996 -15.821 1.00 75.81 82 ASN A C 1
ATOM 673 O O . ASN A 1 82 ? 2.944 4.795 -15.158 1.00 75.81 82 ASN A O 1
ATOM 677 N N . LEU A 1 83 ? 1.816 2.848 -15.309 1.00 77.88 83 LEU A N 1
ATOM 678 C CA . LEU A 1 83 ? 2.060 2.415 -13.936 1.00 77.88 83 LEU A CA 1
ATOM 679 C C . LEU A 1 83 ? 3.515 1.952 -13.768 1.00 77.88 83 LEU A C 1
ATOM 681 O O . LEU A 1 83 ? 4.093 1.241 -14.593 1.00 77.88 83 LEU A O 1
ATOM 685 N N . THR A 1 84 ? 4.145 2.375 -12.676 1.00 83.12 84 THR A N 1
ATOM 686 C CA . THR A 1 84 ? 5.532 2.031 -12.353 1.00 83.12 84 THR A CA 1
ATOM 687 C C . THR A 1 84 ? 5.654 1.519 -10.926 1.00 83.12 84 THR A C 1
ATOM 689 O O . THR A 1 84 ? 4.995 2.013 -10.011 1.00 83.12 84 THR A O 1
ATOM 692 N N . LEU A 1 85 ? 6.595 0.600 -10.707 1.00 82.62 85 LEU A N 1
ATOM 693 C CA . LEU A 1 85 ? 6.935 0.081 -9.379 1.00 82.62 85 LEU A CA 1
ATOM 694 C C . LEU A 1 85 ? 7.243 1.194 -8.367 1.00 82.62 85 LEU A C 1
ATOM 696 O O . LEU A 1 85 ? 6.876 1.126 -7.197 1.00 82.62 85 LEU A O 1
ATOM 700 N N . SER A 1 86 ? 7.896 2.257 -8.834 1.00 78.75 86 SER A N 1
ATOM 701 C CA . SER A 1 86 ? 8.187 3.434 -8.015 1.00 78.75 86 SER A CA 1
ATOM 702 C C . SER A 1 86 ? 6.931 4.138 -7.489 1.00 78.75 86 SER A C 1
ATOM 704 O O . SER A 1 86 ? 6.963 4.660 -6.380 1.00 78.75 86 SER A O 1
ATOM 706 N N . GLN A 1 87 ? 5.849 4.189 -8.273 1.00 79.56 87 GLN A N 1
ATOM 707 C CA . GLN A 1 87 ? 4.577 4.774 -7.834 1.00 79.56 87 GLN A CA 1
ATOM 708 C C . GLN A 1 87 ? 3.902 3.875 -6.800 1.00 79.56 87 GLN A C 1
ATOM 710 O O . GLN A 1 87 ? 3.508 4.373 -5.751 1.00 79.56 87 GLN A O 1
ATOM 715 N N . ILE A 1 88 ? 3.859 2.562 -7.045 1.00 82.06 88 ILE A N 1
ATOM 716 C CA . ILE A 1 88 ? 3.288 1.576 -6.112 1.00 82.06 88 ILE A CA 1
ATOM 717 C C . ILE A 1 88 ? 3.970 1.678 -4.742 1.00 82.06 88 ILE A C 1
ATOM 719 O O . ILE A 1 88 ? 3.305 1.863 -3.724 1.00 82.06 88 ILE A O 1
ATOM 723 N N . ARG A 1 89 ? 5.309 1.645 -4.713 1.00 83.25 89 ARG A N 1
ATOM 724 C CA . ARG A 1 89 ? 6.088 1.773 -3.469 1.00 83.25 89 ARG A CA 1
ATOM 725 C C . ARG A 1 89 ? 5.830 3.098 -2.752 1.00 83.25 89 ARG A C 1
ATOM 727 O O . ARG A 1 89 ? 5.695 3.104 -1.535 1.00 83.25 89 ARG A O 1
ATOM 734 N N . LYS A 1 90 ? 5.703 4.199 -3.498 1.00 79.75 90 LYS A N 1
ATOM 735 C CA . LYS A 1 90 ? 5.407 5.520 -2.927 1.00 79.75 90 LYS A CA 1
ATOM 736 C C . LYS A 1 90 ? 4.036 5.560 -2.244 1.00 79.75 90 LYS A C 1
ATOM 738 O O . LYS A 1 90 ? 3.903 6.171 -1.193 1.00 79.75 90 LYS A O 1
ATOM 743 N N . VAL A 1 91 ? 3.020 4.914 -2.816 1.00 79.25 91 VAL A N 1
ATOM 744 C CA . VAL A 1 91 ? 1.681 4.834 -2.203 1.00 79.25 91 VAL A CA 1
ATOM 745 C C . VAL A 1 91 ? 1.732 4.054 -0.897 1.00 79.25 91 VAL A C 1
ATOM 747 O O . VAL A 1 91 ? 1.204 4.510 0.115 1.00 79.25 91 VAL A O 1
ATOM 750 N N . LYS A 1 92 ? 2.416 2.909 -0.907 1.00 84.25 92 LYS A N 1
ATOM 751 C CA . LYS A 1 92 ? 2.620 2.091 0.290 1.00 84.25 92 LYS A CA 1
ATOM 752 C C . LYS A 1 92 ? 3.353 2.852 1.398 1.00 84.25 92 LYS A C 1
ATOM 754 O O . LYS A 1 92 ? 2.939 2.802 2.548 1.00 84.25 92 LYS A O 1
ATOM 759 N N . GLU A 1 93 ? 4.394 3.603 1.047 1.00 80.94 93 GLU A N 1
ATOM 760 C CA . GLU A 1 93 ? 5.126 4.468 1.980 1.00 80.94 93 GLU A CA 1
ATOM 761 C C . GLU A 1 93 ? 4.216 5.537 2.609 1.00 80.94 93 GLU A C 1
ATOM 763 O O . GLU A 1 93 ? 4.198 5.696 3.826 1.00 80.94 93 GLU A O 1
ATOM 768 N N . ILE A 1 94 ? 3.397 6.221 1.800 1.00 80.62 94 ILE A N 1
ATOM 769 C CA . ILE A 1 94 ? 2.427 7.212 2.296 1.00 80.62 94 ILE A CA 1
ATOM 770 C C . ILE A 1 94 ? 1.436 6.569 3.274 1.00 80.62 94 ILE A C 1
ATOM 772 O O . ILE A 1 94 ? 1.155 7.139 4.324 1.00 80.62 94 ILE A O 1
ATOM 776 N N . LEU A 1 95 ? 0.916 5.386 2.945 1.00 81.81 95 LEU A N 1
ATOM 777 C CA . LEU A 1 95 ? -0.012 4.644 3.800 1.00 81.81 95 LEU A CA 1
ATOM 778 C C . LEU A 1 95 ? 0.606 4.270 5.154 1.00 81.81 95 LEU A C 1
ATOM 780 O O . LEU A 1 95 ? -0.074 4.369 6.172 1.00 81.81 95 LEU A O 1
ATOM 784 N N . ILE A 1 96 ? 1.886 3.887 5.179 1.00 83.94 96 ILE A N 1
ATOM 785 C CA . ILE A 1 96 ? 2.612 3.604 6.426 1.00 83.94 96 ILE A CA 1
ATOM 786 C C . ILE A 1 96 ? 2.743 4.876 7.262 1.00 83.94 96 ILE A C 1
ATOM 788 O O . ILE A 1 96 ? 2.406 4.857 8.441 1.00 83.94 96 ILE A O 1
ATOM 792 N N . ASN A 1 97 ? 3.159 5.991 6.658 1.00 80.88 97 ASN A N 1
ATOM 793 C CA . ASN A 1 97 ? 3.296 7.264 7.373 1.00 80.88 97 ASN A CA 1
ATOM 794 C C . ASN A 1 97 ? 1.962 7.722 7.976 1.00 80.88 97 ASN A C 1
ATOM 796 O O . ASN A 1 97 ? 1.900 8.088 9.146 1.00 80.88 97 ASN A O 1
ATOM 800 N N . VAL A 1 98 ? 0.877 7.616 7.205 1.00 79.12 98 VAL A N 1
ATOM 801 C CA . VAL A 1 98 ? -0.483 7.905 7.678 1.00 79.12 98 VAL A CA 1
ATOM 802 C C . VAL A 1 98 ? -0.880 6.997 8.840 1.00 79.12 98 VAL A C 1
ATOM 804 O O . VAL A 1 98 ? -1.528 7.448 9.783 1.00 79.12 98 VAL A O 1
ATOM 807 N N . ALA A 1 99 ? -0.498 5.723 8.795 1.00 84.81 99 ALA A N 1
ATOM 808 C CA . ALA A 1 99 ? -0.789 4.797 9.875 1.00 84.81 99 ALA A CA 1
ATOM 809 C C . ALA A 1 99 ? -0.015 5.123 11.153 1.00 84.81 99 ALA A C 1
ATOM 811 O O . ALA A 1 99 ? -0.595 5.063 12.234 1.00 84.81 99 ALA A O 1
ATOM 812 N N . ILE A 1 100 ? 1.249 5.531 11.029 1.00 82.62 100 ILE A N 1
ATOM 813 C CA . ILE A 1 100 ? 2.067 5.982 12.160 1.00 82.62 100 ILE A CA 1
ATOM 814 C C . ILE A 1 100 ? 1.451 7.242 12.786 1.00 82.62 100 ILE A C 1
ATOM 816 O O . ILE A 1 100 ? 1.208 7.273 13.989 1.00 82.62 100 ILE A O 1
ATOM 820 N N . GLU A 1 101 ? 1.128 8.257 11.978 1.00 80.06 101 GLU A N 1
ATOM 821 C CA . GLU A 1 101 ? 0.514 9.507 12.455 1.00 80.06 101 GLU A CA 1
ATOM 822 C C . GLU A 1 101 ? -0.869 9.286 13.085 1.00 80.06 101 GLU A C 1
ATOM 824 O O . GLU A 1 101 ? -1.226 9.923 14.077 1.00 80.06 101 GLU A O 1
ATOM 829 N N . GLY A 1 102 ? -1.661 8.388 12.498 1.00 76.81 102 GLY A N 1
ATOM 830 C CA . GLY A 1 102 ? -3.023 8.084 12.925 1.00 76.81 102 GLY A CA 1
ATOM 831 C C . GLY A 1 102 ? -3.131 7.032 14.028 1.00 76.81 102 GLY A C 1
ATOM 832 O O . GLY A 1 102 ? -4.254 6.725 14.429 1.00 76.81 102 GLY A O 1
ATOM 833 N N . ASN A 1 103 ? -2.010 6.466 14.494 1.00 80.94 103 ASN A N 1
ATOM 834 C CA . ASN A 1 103 ? -1.968 5.305 15.390 1.00 80.94 103 ASN A CA 1
ATOM 835 C C . ASN A 1 103 ? -2.877 4.155 14.902 1.00 80.94 103 ASN A C 1
ATOM 837 O O . ASN A 1 103 ? -3.691 3.607 15.649 1.00 80.94 103 ASN A O 1
ATOM 841 N N . ILE A 1 104 ? -2.779 3.850 13.606 1.00 84.31 104 ILE A N 1
ATOM 842 C CA . ILE A 1 104 ? -3.534 2.791 12.934 1.00 84.31 104 ILE A CA 1
ATOM 843 C C . ILE A 1 104 ? -2.748 1.486 13.042 1.00 84.31 104 ILE A C 1
ATOM 845 O O . ILE A 1 104 ? -1.540 1.443 12.823 1.00 84.31 104 ILE A O 1
ATOM 849 N N . GLU A 1 105 ? -3.465 0.406 13.324 1.00 87.00 105 GLU A N 1
ATOM 850 C CA . GLU A 1 105 ? -2.928 -0.948 13.387 1.00 87.00 105 GLU A CA 1
ATOM 851 C C . GLU A 1 105 ? -2.247 -1.368 12.068 1.00 87.00 105 GLU A C 1
ATOM 853 O O . GLU A 1 105 ? -2.862 -1.332 10.994 1.00 87.00 105 GLU A O 1
ATOM 858 N N . PHE A 1 106 ? -0.997 -1.836 12.131 1.00 88.12 106 PHE A N 1
ATOM 859 C CA . PHE A 1 106 ? -0.229 -2.183 10.928 1.00 88.12 106 PHE A CA 1
ATOM 860 C C . PHE A 1 106 ? -0.805 -3.377 10.162 1.00 88.12 106 PHE A C 1
ATOM 862 O O . PHE A 1 106 ? -0.657 -3.440 8.940 1.00 88.12 106 PHE A O 1
ATOM 869 N N . SER A 1 107 ? -1.530 -4.287 10.820 1.00 86.31 107 SER A N 1
ATOM 870 C CA . SER A 1 107 ? -2.236 -5.368 10.118 1.00 86.31 107 SER A CA 1
ATOM 871 C C . SER A 1 107 ? -3.335 -4.832 9.188 1.00 86.31 107 SER A C 1
ATOM 873 O O . SER A 1 107 ? -3.567 -5.387 8.113 1.00 86.31 107 SER A O 1
ATOM 875 N N . SER A 1 108 ? -3.948 -3.692 9.529 1.00 87.81 108 SER A N 1
ATOM 876 C CA . SER A 1 108 ? -4.911 -3.005 8.655 1.00 87.81 108 SER A CA 1
ATOM 877 C C . SER A 1 108 ? -4.221 -2.397 7.432 1.00 87.81 108 SER A C 1
ATOM 879 O O . SER A 1 108 ? -4.742 -2.475 6.318 1.00 87.81 108 SER A O 1
ATOM 881 N N . VAL A 1 109 ? -3.017 -1.848 7.611 1.00 88.25 109 VAL A N 1
ATOM 882 C CA . VAL A 1 109 ? -2.195 -1.322 6.510 1.00 88.25 109 VAL A CA 1
ATOM 883 C C . VAL A 1 109 ? -1.754 -2.451 5.581 1.00 88.25 109 VAL A C 1
ATOM 885 O O . VAL A 1 109 ? -1.873 -2.320 4.364 1.00 88.25 109 VAL A O 1
ATOM 888 N N . ALA A 1 110 ? -1.327 -3.588 6.131 1.00 88.94 110 ALA A N 1
ATOM 889 C CA . ALA A 1 110 ? -0.944 -4.760 5.350 1.00 88.94 110 ALA A CA 1
ATOM 890 C C . ALA A 1 110 ? -2.096 -5.274 4.472 1.00 88.94 110 ALA A C 1
ATOM 892 O O . ALA A 1 110 ? -1.918 -5.495 3.275 1.00 88.94 110 ALA A O 1
ATOM 893 N N . LYS A 1 111 ? -3.307 -5.368 5.034 1.00 87.50 111 LYS A N 1
ATOM 894 C CA . LYS A 1 111 ? -4.523 -5.705 4.275 1.00 87.50 111 LYS A CA 1
ATOM 895 C C . LYS A 1 111 ? -4.835 -4.663 3.197 1.00 87.50 111 LYS A C 1
ATOM 897 O O . LYS A 1 111 ? -5.187 -5.025 2.078 1.00 87.50 111 LYS A O 1
ATOM 902 N N . SER A 1 112 ? -4.638 -3.373 3.489 1.00 87.94 112 SER A N 1
ATOM 903 C CA . SER A 1 112 ? -4.811 -2.304 2.494 1.00 87.94 112 SER A CA 1
ATOM 904 C C . SER A 1 112 ? -3.853 -2.436 1.304 1.00 87.94 112 SER A C 1
ATOM 906 O O . SER A 1 112 ? -4.250 -2.155 0.173 1.00 87.94 112 SER A O 1
ATOM 908 N N . PHE A 1 113 ? -2.625 -2.927 1.522 1.00 88.69 113 PHE A N 1
ATOM 909 C CA . PHE A 1 113 ? -1.684 -3.204 0.434 1.00 88.69 113 PHE A CA 1
ATOM 910 C C . PHE A 1 113 ? -2.190 -4.329 -0.451 1.00 88.69 113 PHE A C 1
ATOM 912 O O . PHE A 1 113 ? -2.187 -4.168 -1.666 1.00 88.69 113 PHE A O 1
ATOM 919 N N . ALA A 1 114 ? -2.685 -5.414 0.144 1.00 88.25 114 ALA A N 1
ATOM 920 C CA . ALA A 1 114 ? -3.245 -6.517 -0.621 1.00 88.25 114 ALA A CA 1
ATOM 921 C C . ALA A 1 114 ? -4.440 -6.085 -1.481 1.00 88.25 114 ALA A C 1
ATOM 923 O O . ALA A 1 114 ? -4.484 -6.392 -2.670 1.00 88.25 114 ALA A O 1
ATOM 924 N N . PHE A 1 115 ? -5.363 -5.286 -0.938 1.00 85.75 115 PHE A N 1
ATOM 925 C CA . PHE A 1 115 ? -6.462 -4.737 -1.738 1.00 85.75 115 PHE A CA 1
ATOM 926 C C . PHE A 1 115 ? -5.980 -3.830 -2.867 1.00 85.75 115 PHE A C 1
ATOM 928 O O . PHE A 1 115 ? -6.465 -3.939 -3.991 1.00 85.75 115 PHE A O 1
ATOM 935 N N . PHE A 1 116 ? -5.021 -2.948 -2.586 1.00 84.62 116 PHE A N 1
ATOM 936 C CA . PHE A 1 116 ? -4.468 -2.056 -3.598 1.00 84.62 116 PHE A CA 1
ATOM 937 C C . PHE A 1 116 ? -3.828 -2.834 -4.754 1.00 84.62 116 PHE A C 1
ATOM 939 O O . PHE A 1 116 ? -4.069 -2.519 -5.918 1.00 84.62 116 PHE A O 1
ATOM 946 N N . GLU A 1 117 ? -3.068 -3.884 -4.449 1.00 85.88 117 GLU A N 1
ATOM 947 C CA . GLU A 1 117 ? -2.459 -4.744 -5.461 1.00 85.88 117 GLU A CA 1
ATOM 948 C C . GLU A 1 117 ? -3.500 -5.533 -6.259 1.00 85.88 117 GLU A C 1
ATOM 950 O O . GLU A 1 117 ? -3.431 -5.552 -7.486 1.00 85.88 117 GLU A O 1
ATOM 955 N N . LYS A 1 118 ? -4.528 -6.090 -5.609 1.00 84.44 118 LYS A N 1
ATOM 956 C CA . LYS A 1 118 ? -5.645 -6.753 -6.304 1.00 84.44 118 LYS A CA 1
ATOM 957 C C . LYS A 1 118 ? -6.362 -5.821 -7.284 1.00 84.44 118 LYS A C 1
ATOM 959 O O . LYS A 1 118 ? -6.690 -6.238 -8.392 1.00 84.44 118 LYS A O 1
ATOM 964 N N . LEU A 1 119 ? -6.565 -4.551 -6.922 1.00 79.19 119 LEU A N 1
ATOM 965 C CA . LEU A 1 119 ? -7.164 -3.553 -7.819 1.00 79.19 119 LEU A CA 1
ATOM 966 C C . LEU A 1 119 ? -6.275 -3.246 -9.032 1.00 79.19 119 LEU A C 1
ATOM 968 O O . LEU A 1 119 ? -6.792 -3.064 -10.136 1.00 79.19 119 LEU A O 1
ATOM 972 N N . ILE A 1 120 ? -4.951 -3.216 -8.843 1.00 79.75 120 ILE A N 1
ATOM 973 C CA . ILE A 1 120 ? -3.983 -3.078 -9.941 1.00 79.75 120 ILE A CA 1
ATOM 974 C C . ILE A 1 120 ? -4.078 -4.281 -10.885 1.00 79.75 120 ILE A C 1
ATOM 976 O O . ILE A 1 120 ? -4.160 -4.098 -12.097 1.00 79.75 120 ILE A O 1
ATOM 980 N N . LEU A 1 121 ? -4.103 -5.500 -10.338 1.00 80.88 121 LEU A N 1
ATOM 981 C CA . LEU A 1 121 ? -4.166 -6.737 -11.123 1.00 80.88 121 LEU A CA 1
ATOM 982 C C . LEU A 1 121 ? -5.476 -6.880 -11.900 1.00 80.88 121 LEU A C 1
ATOM 984 O O . LEU A 1 121 ? -5.476 -7.394 -13.012 1.00 80.88 121 LEU A O 1
ATOM 988 N N . LYS A 1 122 ? -6.581 -6.380 -11.344 1.00 74.62 122 LYS A N 1
ATOM 989 C CA . LYS A 1 122 ? -7.882 -6.321 -12.018 1.00 74.62 122 LYS A CA 1
ATOM 990 C C . LYS A 1 122 ? -8.026 -5.125 -12.979 1.00 74.62 122 LYS A C 1
ATOM 992 O O . LYS A 1 122 ? -9.116 -4.890 -13.489 1.00 74.62 122 LYS A O 1
ATOM 997 N N . HIS A 1 123 ? -6.960 -4.357 -13.226 1.00 72.69 123 HIS A N 1
ATOM 998 C CA . HIS A 1 123 ? -6.952 -3.193 -14.126 1.00 72.69 123 HIS A CA 1
ATOM 999 C C . HIS A 1 123 ? -7.941 -2.073 -13.751 1.00 72.69 123 HIS A C 1
ATOM 1001 O O . HIS A 1 123 ? -8.303 -1.246 -14.585 1.00 72.69 123 HIS A O 1
ATOM 1007 N N . TYR A 1 124 ? -8.355 -1.984 -12.485 1.00 67.00 124 TYR A N 1
ATOM 1008 C CA . TYR A 1 124 ? -9.154 -0.847 -12.008 1.00 67.00 124 TYR A CA 1
ATOM 1009 C C . TYR A 1 124 ? -8.295 0.400 -11.743 1.00 67.00 124 TYR A C 1
ATOM 1011 O O . TYR A 1 124 ? -8.824 1.472 -11.458 1.00 67.00 124 TYR A O 1
ATOM 1019 N N . VAL A 1 125 ? -6.970 0.278 -11.866 1.00 65.25 125 VAL A N 1
ATOM 1020 C CA . VAL A 1 125 ? -5.989 1.360 -11.715 1.00 6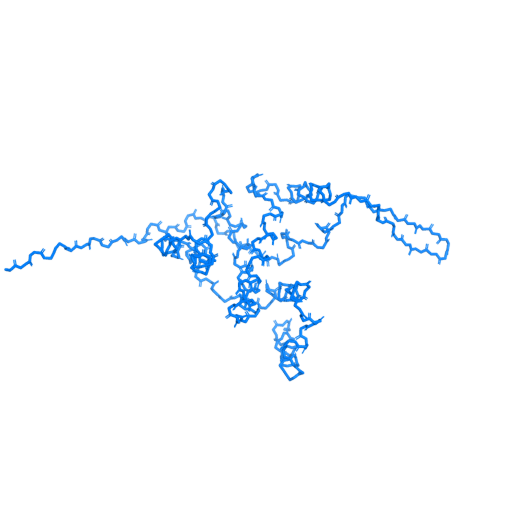5.25 125 VAL A CA 1
ATOM 1021 C C . VAL A 1 125 ? -5.297 1.577 -13.068 1.00 65.25 125 VAL A C 1
ATOM 1023 O O . VAL A 1 125 ? -4.220 1.037 -13.301 1.00 65.25 125 VAL A O 1
ATOM 1026 N N . ASN A 1 126 ? -5.945 2.317 -13.975 1.00 54.81 126 ASN A N 1
ATOM 1027 C CA . ASN A 1 126 ? -5.582 2.363 -15.405 1.00 54.81 126 ASN A CA 1
ATOM 1028 C C . ASN A 1 126 ? -5.215 3.747 -15.969 1.00 54.81 126 ASN A C 1
ATOM 1030 O O . ASN A 1 126 ? -5.118 3.907 -17.186 1.00 54.81 126 ASN A O 1
ATOM 1034 N N . ASP A 1 127 ? -5.008 4.758 -15.128 1.00 48.34 127 ASP A N 1
ATOM 1035 C CA . ASP A 1 127 ? -4.295 5.949 -15.585 1.00 48.34 127 ASP A CA 1
ATOM 1036 C C . ASP A 1 127 ? -3.655 6.688 -14.400 1.00 48.34 127 ASP A C 1
ATOM 1038 O O . ASP A 1 127 ? -4.358 7.237 -13.550 1.00 48.34 127 ASP A O 1
ATOM 1042 N N . PRO A 1 128 ? -2.319 6.785 -14.315 1.00 49.78 128 PRO A N 1
ATOM 1043 C CA . PRO A 1 128 ? -1.669 7.673 -13.365 1.00 49.78 128 PRO A CA 1
ATOM 1044 C C . PRO A 1 128 ? -1.775 9.149 -13.777 1.00 49.78 128 PRO A C 1
ATOM 1046 O O . PRO A 1 128 ? -1.239 10.004 -13.071 1.00 49.78 128 PRO A O 1
ATOM 1049 N N . LYS A 1 129 ? -2.441 9.482 -14.897 1.00 44.16 129 LYS A N 1
ATOM 1050 C CA . LYS A 1 129 ? -2.801 10.872 -15.220 1.00 44.16 129 LYS A CA 1
ATOM 1051 C C . LYS A 1 129 ? -3.965 11.399 -14.373 1.00 44.16 129 LYS A C 1
ATOM 1053 O O . LYS A 1 129 ? -4.074 12.613 -14.237 1.00 44.16 129 LYS A O 1
ATOM 1058 N N . GLU A 1 130 ? -4.714 10.519 -13.706 1.00 43.59 130 GLU A N 1
ATOM 1059 C CA . GLU A 1 130 ? -5.550 10.833 -12.539 1.00 43.59 130 GLU A CA 1
ATOM 1060 C C . GLU A 1 130 ? -5.102 9.987 -11.335 1.00 43.59 130 GLU A C 1
ATOM 1062 O O . GLU A 1 130 ? -5.838 9.183 -10.774 1.00 43.59 130 GLU A O 1
ATOM 1067 N N . THR A 1 131 ? -3.860 10.166 -10.879 1.00 45.84 131 THR A N 1
ATOM 1068 C CA . THR A 1 131 ? -3.512 9.789 -9.501 1.00 45.84 131 THR A CA 1
ATOM 1069 C C . THR A 1 131 ? -4.297 10.661 -8.511 1.00 45.84 131 THR A C 1
ATOM 1071 O O . THR A 1 131 ? -3.758 11.652 -8.021 1.00 45.84 131 THR A O 1
ATOM 1074 N N . ASN A 1 132 ? -5.553 10.313 -8.209 1.00 44.81 132 ASN A N 1
ATOM 1075 C CA . ASN A 1 132 ? -6.311 10.898 -7.102 1.00 44.81 132 ASN A CA 1
ATOM 1076 C C . ASN A 1 132 ? -6.824 9.793 -6.153 1.00 44.81 132 ASN A C 1
ATOM 1078 O O . ASN A 1 132 ? -7.835 9.137 -6.374 1.00 44.81 132 ASN A O 1
ATOM 1082 N N . TYR A 1 133 ? -6.052 9.537 -5.096 1.00 49.62 133 TYR A N 1
ATOM 1083 C CA . TYR A 1 133 ? -6.087 8.373 -4.189 1.00 49.62 133 TYR A CA 1
ATOM 1084 C C . TYR A 1 133 ? -7.301 8.288 -3.200 1.00 49.62 133 TYR A C 1
ATOM 1086 O O . TYR A 1 133 ? -7.132 7.784 -2.085 1.00 49.62 133 TYR A O 1
ATOM 1094 N N . ALA A 1 134 ? -8.454 8.910 -3.507 1.00 39.84 134 ALA A N 1
ATOM 1095 C CA . ALA A 1 134 ? -9.478 9.546 -2.633 1.00 39.84 134 ALA A CA 1
ATOM 1096 C C . ALA A 1 134 ? -9.609 9.225 -1.097 1.00 39.84 134 ALA A C 1
ATOM 1098 O O . ALA A 1 134 ? -9.829 10.164 -0.353 1.00 39.84 134 ALA A O 1
ATOM 1099 N N . ARG A 1 135 ? -9.389 8.027 -0.512 1.00 37.69 135 ARG A N 1
ATOM 1100 C CA . ARG A 1 135 ? -9.450 7.798 0.979 1.00 37.69 135 ARG A CA 1
ATOM 1101 C C . ARG A 1 135 ? -8.156 7.393 1.674 1.00 37.69 135 ARG A C 1
ATOM 1103 O O . ARG A 1 135 ? -8.181 7.179 2.876 1.00 37.69 135 ARG A O 1
ATOM 1110 N N . VAL A 1 136 ? -7.013 7.418 0.998 1.00 50.66 136 VAL A N 1
ATOM 1111 C CA . VAL A 1 136 ? -5.866 8.002 1.707 1.00 50.66 136 VAL A CA 1
ATOM 1112 C C . VAL A 1 136 ? -6.184 9.494 1.916 1.00 50.66 136 VAL A C 1
ATOM 1114 O O . VAL A 1 136 ? -5.758 10.064 2.902 1.00 50.66 136 VAL A O 1
ATOM 1117 N N . LEU A 1 137 ? -7.055 10.091 1.082 1.00 40.78 137 LEU A N 1
ATOM 1118 C CA . LEU A 1 137 ? -7.457 11.504 1.029 1.00 40.78 137 LEU A CA 1
ATOM 1119 C C . LEU A 1 137 ? -8.696 11.930 1.753 1.00 40.78 137 LEU A C 1
ATOM 1121 O O . LEU A 1 137 ? -9.240 12.974 1.434 1.00 40.78 137 LEU A O 1
ATOM 1125 N N . GLU A 1 138 ? -9.040 11.262 2.834 1.00 39.62 138 GLU A N 1
ATOM 1126 C CA . GLU A 1 138 ? -9.627 12.025 3.931 1.00 39.62 138 GLU A CA 1
ATOM 1127 C C . GLU A 1 138 ? -8.562 12.375 4.972 1.00 39.62 138 GLU A C 1
ATOM 1129 O O . GLU A 1 138 ? -8.574 13.487 5.496 1.00 39.62 138 GLU A O 1
ATOM 1134 N N . ILE A 1 139 ? -7.553 11.519 5.162 1.00 48.91 139 ILE A N 1
ATOM 1135 C CA . ILE A 1 139 ? -6.361 11.872 5.934 1.00 48.91 139 ILE A CA 1
ATOM 1136 C C . ILE A 1 139 ? -5.483 12.816 5.095 1.00 48.91 139 ILE A C 1
ATOM 1138 O O . ILE A 1 139 ? -5.321 13.950 5.508 1.00 48.91 139 ILE A O 1
ATOM 1142 N N . LEU A 1 140 ? -5.141 12.488 3.844 1.00 43.72 140 LEU A N 1
ATOM 1143 C CA . LEU A 1 140 ? -4.650 13.416 2.811 1.00 43.72 140 LEU A CA 1
ATOM 1144 C C . LEU A 1 140 ? -5.665 14.522 2.437 1.00 43.72 140 LEU A C 1
ATOM 1146 O O . LEU A 1 140 ? -5.229 15.503 1.860 1.00 43.72 140 LEU A O 1
ATOM 1150 N N . SER A 1 141 ? -6.974 14.469 2.762 1.00 44.84 141 SER A N 1
ATOM 1151 C CA . SER A 1 141 ? -7.805 15.696 2.614 1.00 44.84 141 SER A CA 1
ATOM 1152 C C . SER A 1 141 ? -7.393 16.761 3.613 1.00 44.84 141 SER A C 1
ATOM 1154 O O . SER A 1 141 ? -7.483 17.948 3.332 1.00 44.84 141 SER A O 1
ATOM 1156 N N . LYS A 1 142 ? -6.976 16.322 4.802 1.00 50.38 142 LYS A N 1
ATOM 1157 C CA . LYS A 1 142 ? -6.735 17.153 5.978 1.00 50.38 142 LYS A CA 1
ATOM 1158 C C . LYS A 1 142 ? -5.250 17.384 6.260 1.00 50.38 142 LYS A C 1
ATOM 1160 O O . LYS A 1 142 ? -4.933 18.389 6.882 1.00 50.38 142 LYS A O 1
ATOM 1165 N N . SER A 1 143 ? -4.358 16.508 5.798 1.00 47.72 143 SER A N 1
ATOM 1166 C CA . SER A 1 143 ? -2.902 16.692 5.799 1.00 47.72 143 SER A CA 1
ATOM 1167 C C . SER A 1 143 ? -2.333 17.094 4.422 1.00 47.72 143 SER A C 1
ATOM 1169 O O . SER A 1 143 ? -1.211 17.587 4.380 1.00 47.72 143 SER A O 1
ATOM 1171 N N . PHE A 1 144 ? -3.093 16.965 3.314 1.00 36.66 144 PHE A N 1
ATOM 1172 C CA . PHE A 1 144 ? -2.669 17.252 1.920 1.00 36.66 144 PHE A CA 1
ATOM 1173 C C . PHE A 1 144 ? -3.753 17.917 0.989 1.00 36.66 144 PHE A C 1
ATOM 1175 O O . PHE A 1 144 ? -3.518 18.006 -0.212 1.00 36.66 144 PHE A O 1
ATOM 1182 N N . ASP A 1 145 ? -4.891 18.428 1.504 1.00 50.19 145 ASP A N 1
ATOM 1183 C CA . ASP A 1 145 ? -5.883 19.332 0.840 1.00 50.19 145 ASP A CA 1
ATOM 1184 C C . ASP A 1 145 ? -6.720 18.797 -0.373 1.00 50.19 145 ASP A C 1
ATOM 1186 O O . ASP A 1 145 ? -6.598 19.277 -1.500 1.00 50.19 145 ASP A O 1
ATOM 1190 N N . ILE A 1 146 ? -7.612 17.804 -0.172 1.00 47.38 146 ILE A N 1
ATOM 1191 C CA . ILE A 1 146 ? -8.463 17.162 -1.227 1.00 47.38 146 ILE A CA 1
ATOM 1192 C C . ILE A 1 146 ? -9.902 16.837 -0.701 1.00 47.38 146 ILE A C 1
ATOM 1194 O O . ILE A 1 146 ? -10.144 16.992 0.484 1.00 47.38 146 ILE A O 1
ATOM 1198 N N . SER A 1 147 ? -10.928 16.470 -1.502 1.00 57.47 147 SER A N 1
ATOM 1199 C CA . SER A 1 147 ? -12.363 16.528 -1.081 1.00 57.47 147 SER A CA 1
ATOM 1200 C C . SER A 1 147 ? -13.064 15.191 -0.714 1.00 57.47 147 SER A C 1
ATOM 1202 O O . SER A 1 147 ? -13.056 14.239 -1.486 1.00 57.47 147 SER A O 1
ATOM 1204 N N . ILE A 1 148 ? -13.821 15.159 0.404 1.00 58.53 148 ILE A N 1
ATOM 1205 C CA . ILE A 1 148 ? -14.644 14.014 0.903 1.00 58.53 148 ILE A CA 1
ATOM 1206 C C . ILE A 1 148 ? -15.614 13.445 -0.150 1.00 58.53 148 ILE A C 1
ATOM 1208 O O . ILE A 1 148 ? -15.969 12.263 -0.144 1.00 58.53 148 ILE A O 1
ATOM 1212 N N . LYS A 1 149 ? -16.097 14.316 -1.036 1.00 66.44 149 LYS A N 1
ATOM 1213 C CA . LYS A 1 149 ? -17.104 13.991 -2.047 1.00 66.44 149 LYS A CA 1
ATOM 1214 C C . LYS A 1 149 ? -16.579 12.954 -3.040 1.00 66.44 149 LYS A C 1
ATOM 1216 O O . LYS A 1 149 ? -17.256 11.965 -3.294 1.00 66.44 149 LYS A O 1
ATOM 1221 N N . GLU A 1 150 ? -15.358 13.162 -3.510 1.00 63.62 150 GLU A N 1
ATOM 1222 C CA . GLU A 1 150 ? -14.670 12.284 -4.457 1.00 63.62 150 GLU A CA 1
ATOM 1223 C C . GLU A 1 150 ? -14.432 10.890 -3.870 1.00 63.62 150 GLU A C 1
ATOM 1225 O O . GLU A 1 150 ? -14.453 9.875 -4.563 1.00 63.62 150 GLU A O 1
ATOM 1230 N N . ILE A 1 151 ? -14.282 10.817 -2.550 1.00 66.56 151 ILE A N 1
ATOM 1231 C CA . ILE A 1 151 ? -14.042 9.547 -1.890 1.00 66.56 151 ILE A CA 1
ATOM 1232 C C . ILE A 1 151 ? -15.278 8.672 -1.807 1.00 66.56 151 ILE A C 1
ATOM 1234 O O . ILE A 1 151 ? -15.216 7.467 -2.034 1.00 66.56 151 ILE A O 1
ATOM 1238 N N . LYS A 1 152 ? -16.414 9.294 -1.505 1.00 64.62 152 LYS A N 1
ATOM 1239 C CA . LYS A 1 152 ? -17.705 8.606 -1.463 1.00 64.62 152 LYS A CA 1
ATOM 1240 C C . LYS A 1 152 ? -18.167 8.176 -2.852 1.00 64.62 152 LYS A C 1
ATOM 1242 O O . LYS A 1 152 ? -18.889 7.194 -2.969 1.00 64.62 152 LYS A O 1
ATOM 1247 N N . GLU A 1 153 ? -17.759 8.898 -3.893 1.00 71.12 153 GLU A N 1
ATOM 1248 C CA . GLU A 1 153 ? -18.032 8.523 -5.284 1.00 71.12 153 GLU A CA 1
ATOM 1249 C C . GLU A 1 153 ? -17.300 7.226 -5.675 1.00 71.12 153 GLU A C 1
ATOM 1251 O O . GLU A 1 153 ? -17.875 6.405 -6.386 1.00 71.12 153 GLU A O 1
ATOM 1256 N N . ASN A 1 154 ? -16.099 6.992 -5.132 1.00 69.44 154 ASN A N 1
ATOM 1257 C CA . ASN A 1 154 ? -15.277 5.814 -5.436 1.00 69.44 154 ASN A CA 1
ATOM 1258 C C . ASN A 1 154 ? -15.441 4.636 -4.458 1.00 69.44 154 ASN A C 1
ATOM 1260 O O . ASN A 1 154 ? -15.094 3.509 -4.798 1.00 69.44 154 ASN A O 1
ATOM 1264 N N . GLU A 1 155 ? -15.990 4.860 -3.262 1.00 74.88 155 GLU A N 1
ATOM 1265 C CA . GLU A 1 155 ? -16.132 3.833 -2.217 1.00 74.88 155 GLU A CA 1
ATOM 1266 C C . GLU A 1 155 ? -16.881 2.582 -2.707 1.00 74.88 155 GLU A C 1
ATOM 1268 O O . GLU A 1 155 ? -16.379 1.465 -2.590 1.00 74.88 155 GLU A O 1
ATOM 1273 N N . PHE A 1 156 ? -18.057 2.762 -3.314 1.00 74.62 156 PHE A N 1
ATOM 1274 C CA . PHE A 1 156 ? -18.856 1.632 -3.794 1.00 74.62 156 PHE A CA 1
ATOM 1275 C C . PHE A 1 156 ? -18.207 0.926 -4.995 1.00 74.62 156 PHE A C 1
ATOM 1277 O O . PHE A 1 156 ? -18.272 -0.296 -5.075 1.00 74.62 156 PHE A O 1
ATOM 1284 N N . LEU A 1 157 ? -17.533 1.676 -5.879 1.00 72.50 157 LEU A N 1
ATOM 1285 C CA . LEU A 1 157 ? -16.797 1.122 -7.025 1.00 72.50 157 LEU A CA 1
ATOM 1286 C C . LEU A 1 157 ? -15.670 0.188 -6.572 1.00 72.50 157 LEU A C 1
ATOM 1288 O O . LEU A 1 157 ? -15.475 -0.884 -7.143 1.00 72.50 157 LEU A O 1
ATOM 1292 N N . ILE A 1 158 ? -14.958 0.574 -5.512 1.00 77.50 158 ILE A N 1
ATOM 1293 C CA . ILE A 1 158 ? -13.902 -0.246 -4.915 1.00 77.50 158 ILE A CA 1
ATOM 1294 C C . ILE A 1 158 ? -14.495 -1.529 -4.330 1.00 77.50 158 ILE A C 1
ATOM 1296 O O . ILE A 1 158 ? -13.968 -2.610 -4.580 1.00 77.50 158 ILE A O 1
ATOM 1300 N N . PHE A 1 159 ? -15.610 -1.444 -3.598 1.00 78.69 159 PHE A N 1
ATOM 1301 C CA . PHE A 1 159 ? -16.253 -2.639 -3.049 1.00 78.69 159 PHE A CA 1
ATOM 1302 C C . PHE A 1 159 ? -16.755 -3.591 -4.132 1.00 78.69 159 PHE A C 1
ATOM 1304 O O . PHE A 1 159 ? -16.564 -4.797 -3.996 1.00 78.69 159 PHE A O 1
ATOM 1311 N N . THR A 1 160 ? -17.329 -3.071 -5.221 1.00 75.56 160 THR A N 1
ATOM 1312 C CA . THR A 1 160 ? -17.727 -3.906 -6.361 1.00 75.56 160 THR A CA 1
ATOM 1313 C C . THR A 1 160 ? -16.523 -4.548 -7.041 1.00 75.56 160 THR A C 1
ATOM 1315 O O . THR A 1 160 ? -16.565 -5.736 -7.331 1.00 75.56 160 THR A O 1
ATOM 1318 N N . ALA A 1 161 ? -15.420 -3.815 -7.222 1.00 73.88 161 ALA A N 1
ATOM 1319 C CA . ALA A 1 161 ? -14.194 -4.352 -7.820 1.00 73.88 161 ALA A CA 1
ATOM 1320 C C . ALA A 1 161 ? -13.537 -5.448 -6.956 1.00 73.88 161 ALA A C 1
ATOM 1322 O O . ALA A 1 161 ? -12.923 -6.386 -7.472 1.00 73.88 161 ALA A O 1
ATOM 1323 N N . LEU A 1 162 ? -13.680 -5.341 -5.634 1.00 79.62 162 LEU A N 1
ATOM 1324 C CA . LEU A 1 162 ? -13.260 -6.357 -4.668 1.00 79.62 162 LEU A CA 1
ATOM 1325 C C . LEU A 1 162 ? -14.288 -7.482 -4.488 1.00 79.62 162 LEU A C 1
ATOM 1327 O O . LEU A 1 162 ? -14.066 -8.346 -3.647 1.00 79.62 162 LEU A O 1
ATOM 1331 N N . GLU A 1 163 ? -15.407 -7.465 -5.221 1.00 80.38 163 GLU A N 1
ATOM 1332 C CA . GLU A 1 163 ? -16.517 -8.422 -5.074 1.00 80.38 163 GLU A CA 1
ATOM 1333 C C . GLU A 1 163 ? -17.011 -8.536 -3.624 1.00 80.38 163 GLU A C 1
ATOM 1335 O O . GLU A 1 163 ? -17.461 -9.584 -3.169 1.00 80.38 163 GLU A O 1
ATOM 1340 N N . PHE A 1 164 ? -16.900 -7.441 -2.865 1.00 80.56 164 PHE A N 1
ATOM 1341 C CA . PHE A 1 164 ? -17.176 -7.389 -1.429 1.00 80.56 164 PHE A CA 1
ATOM 1342 C C . PHE A 1 164 ? -16.358 -8.384 -0.579 1.00 80.56 164 PHE A C 1
ATOM 1344 O O . PHE A 1 164 ? -16.641 -8.550 0.610 1.00 80.56 164 PHE A O 1
ATOM 1351 N N . ASN A 1 165 ? -15.301 -8.987 -1.133 1.00 82.88 165 ASN A N 1
ATOM 1352 C CA . ASN A 1 165 ? -14.400 -9.874 -0.410 1.00 82.88 165 ASN A CA 1
ATOM 1353 C C . ASN A 1 165 ? -13.393 -9.067 0.427 1.00 82.88 165 ASN A C 1
ATOM 1355 O O . ASN A 1 165 ? -12.249 -8.838 0.035 1.00 82.88 165 ASN A O 1
ATOM 1359 N N . LEU A 1 166 ? -13.849 -8.597 1.589 1.00 82.75 166 LEU A N 1
ATOM 1360 C CA . LEU A 1 166 ? -13.047 -7.806 2.530 1.00 82.75 166 LEU A CA 1
ATOM 1361 C C . LEU A 1 166 ? -12.240 -8.659 3.521 1.00 82.75 166 LEU A C 1
ATOM 1363 O O . LEU A 1 166 ? -11.467 -8.113 4.312 1.00 82.75 166 LEU A O 1
ATOM 1367 N N . GLN A 1 167 ? -12.411 -9.981 3.501 1.00 83.25 167 GLN A N 1
ATOM 1368 C CA . GLN A 1 167 ? -11.671 -10.885 4.369 1.00 83.25 167 GLN A CA 1
ATOM 1369 C C . GLN A 1 167 ? -10.531 -11.520 3.581 1.00 83.25 167 GLN A C 1
ATOM 1371 O O . GLN A 1 167 ? -10.731 -12.399 2.753 1.00 83.25 167 GLN A O 1
ATOM 1376 N N . ILE A 1 168 ? -9.325 -11.024 3.836 1.00 81.06 168 ILE A N 1
ATOM 1377 C CA . ILE A 1 168 ? -8.103 -11.520 3.207 1.00 81.06 168 ILE A CA 1
ATOM 1378 C C . ILE A 1 168 ? -7.508 -12.613 4.108 1.00 81.06 168 ILE A C 1
ATOM 1380 O O . ILE A 1 168 ? -7.302 -12.321 5.295 1.00 81.06 168 ILE A O 1
ATOM 1384 N N . PRO A 1 169 ? -7.226 -13.825 3.588 1.00 84.12 169 PRO A N 1
ATOM 1385 C CA . PRO A 1 169 ? -6.536 -14.859 4.354 1.00 84.12 169 PRO A CA 1
ATOM 1386 C C . PRO A 1 169 ? -5.112 -14.401 4.717 1.00 84.12 169 PRO A C 1
ATOM 1388 O O . PRO A 1 169 ? -4.514 -13.615 3.974 1.00 84.12 169 PRO A O 1
ATOM 1391 N N . PRO A 1 170 ? -4.535 -14.856 5.840 1.00 82.00 170 PRO A N 1
ATOM 1392 C CA . PRO A 1 170 ? -3.205 -14.447 6.281 1.00 82.00 170 PRO A CA 1
ATOM 1393 C C . PRO A 1 170 ? -2.122 -14.605 5.221 1.00 82.00 170 PRO A C 1
ATOM 1395 O O . PRO A 1 170 ? -1.338 -13.674 5.034 1.00 82.00 170 PRO A O 1
ATOM 1398 N N . GLU A 1 171 ? -2.136 -15.698 4.459 1.00 83.31 171 GLU A N 1
ATOM 1399 C CA . GLU A 1 171 ? -1.193 -15.965 3.361 1.00 83.31 171 GLU A CA 1
ATOM 1400 C C . GLU A 1 171 ? -1.005 -14.768 2.420 1.00 83.31 171 GLU A C 1
ATOM 1402 O O . GLU A 1 171 ? 0.099 -14.491 1.959 1.00 83.31 171 GLU A O 1
ATOM 1407 N N . GLU A 1 172 ? -2.068 -13.996 2.197 1.00 84.06 172 GLU A N 1
ATOM 1408 C CA . GLU A 1 172 ? -2.082 -12.882 1.261 1.00 84.06 172 GLU A CA 1
ATOM 1409 C C . GLU A 1 172 ? -1.633 -11.532 1.868 1.00 84.06 172 GLU A C 1
ATOM 1411 O O . GLU A 1 172 ? -1.343 -10.578 1.141 1.00 84.06 172 GLU A O 1
ATOM 1416 N N . TYR A 1 173 ? -1.571 -11.382 3.194 1.00 85.62 173 TYR A N 1
ATOM 1417 C CA . TYR A 1 173 ? -1.170 -10.106 3.811 1.00 85.62 173 TYR A CA 1
ATOM 1418 C C . TYR A 1 173 ? 0.009 -10.204 4.781 1.00 85.62 173 TYR A C 1
ATOM 1420 O O . TYR A 1 173 ? 0.610 -9.166 5.071 1.00 85.62 173 TYR A O 1
ATOM 1428 N N . ILE A 1 174 ? 0.393 -11.399 5.244 1.00 85.31 174 ILE A N 1
ATOM 1429 C CA . ILE A 1 174 ? 1.524 -11.596 6.168 1.00 85.31 174 ILE A CA 1
ATOM 1430 C C . ILE A 1 174 ? 2.804 -10.989 5.602 1.00 85.31 174 ILE A C 1
ATOM 1432 O O . ILE A 1 174 ? 3.450 -10.194 6.280 1.00 85.31 174 ILE A O 1
ATOM 1436 N N . SER A 1 175 ? 3.151 -11.288 4.346 1.00 85.38 175 SER A N 1
ATOM 1437 C CA . SER A 1 175 ? 4.386 -10.763 3.753 1.00 85.38 175 SER A CA 1
ATOM 1438 C C . SER A 1 175 ? 4.380 -9.236 3.681 1.00 85.38 175 SER A C 1
ATOM 1440 O O . SER A 1 175 ? 5.421 -8.599 3.830 1.00 85.38 175 SER A O 1
ATOM 1442 N N . HIS A 1 176 ? 3.213 -8.612 3.489 1.00 87.19 176 HIS A N 1
ATOM 1443 C CA . HIS A 1 176 ? 3.089 -7.154 3.561 1.00 87.19 176 HIS A CA 1
ATOM 1444 C C . HIS A 1 176 ? 3.265 -6.650 4.991 1.00 87.19 176 HIS A C 1
ATOM 1446 O O . HIS A 1 176 ? 3.967 -5.663 5.195 1.00 87.19 176 HIS A O 1
ATOM 1452 N N . PHE A 1 177 ? 2.688 -7.345 5.970 1.00 86.50 177 PHE A N 1
ATOM 1453 C CA . 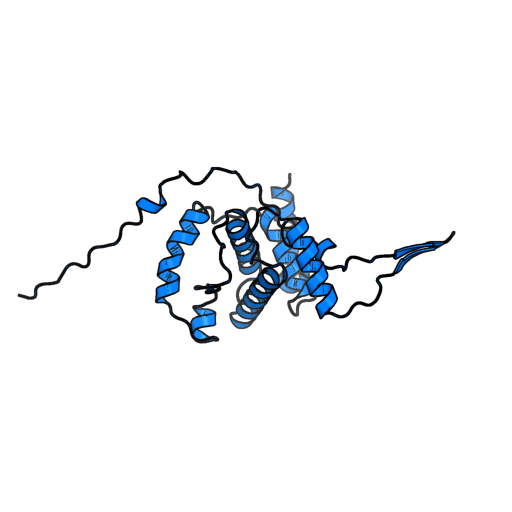PHE A 1 177 ? 2.804 -7.014 7.387 1.00 86.50 177 PHE A CA 1
ATOM 1454 C C . PHE A 1 177 ? 4.256 -7.075 7.873 1.00 86.50 177 PHE A C 1
ATOM 1456 O O . PHE A 1 177 ? 4.755 -6.098 8.423 1.00 86.50 177 PHE A O 1
ATOM 1463 N N . GLU A 1 178 ? 4.981 -8.150 7.564 1.00 84.12 178 GLU A N 1
ATOM 1464 C CA . GLU A 1 178 ? 6.414 -8.274 7.858 1.00 84.12 178 GLU A CA 1
ATOM 1465 C C . GLU A 1 178 ? 7.230 -7.154 7.205 1.00 84.12 178 GLU A C 1
ATOM 1467 O O . GLU A 1 178 ? 8.136 -6.577 7.810 1.00 84.12 178 GLU A O 1
ATOM 1472 N N . ARG A 1 179 ? 6.891 -6.800 5.960 1.00 84.06 179 ARG A N 1
ATOM 1473 C CA . ARG A 1 179 ? 7.622 -5.776 5.213 1.00 84.06 179 ARG A CA 1
ATOM 1474 C C . ARG A 1 179 ? 7.443 -4.376 5.776 1.00 84.06 179 ARG A C 1
ATOM 1476 O O . ARG A 1 179 ? 8.380 -3.593 5.620 1.00 84.06 179 ARG A O 1
ATOM 1483 N N . ILE A 1 180 ? 6.306 -4.060 6.400 1.00 85.81 180 ILE A N 1
ATOM 1484 C CA . ILE A 1 180 ? 6.047 -2.742 7.005 1.00 85.81 180 ILE A CA 1
ATOM 1485 C C . ILE A 1 180 ? 7.115 -2.411 8.054 1.00 85.81 180 ILE A C 1
ATOM 1487 O O . ILE A 1 180 ? 7.587 -1.277 8.097 1.00 85.81 180 ILE A O 1
ATOM 1491 N N . PHE A 1 181 ? 7.589 -3.401 8.812 1.00 82.69 181 PHE A N 1
ATOM 1492 C CA . PHE A 1 181 ? 8.619 -3.203 9.837 1.00 82.69 181 PHE A CA 1
ATOM 1493 C C . PHE A 1 181 ? 10.006 -2.848 9.278 1.00 82.69 181 PHE A C 1
ATOM 1495 O O . PHE A 1 181 ? 10.827 -2.313 10.005 1.00 82.69 181 PHE A O 1
ATOM 1502 N N . ASN A 1 182 ? 10.268 -3.038 7.977 1.00 77.81 182 ASN A N 1
ATOM 1503 C CA . ASN A 1 182 ? 11.488 -2.492 7.357 1.00 77.81 182 ASN A CA 1
ATOM 1504 C C . ASN A 1 182 ? 11.444 -0.964 7.186 1.00 77.81 182 ASN A C 1
ATOM 1506 O O . ASN A 1 182 ? 12.468 -0.353 6.882 1.00 77.81 182 ASN A O 1
ATOM 1510 N N . TYR A 1 183 ? 10.254 -0.371 7.278 1.00 72.88 183 TYR A N 1
ATOM 1511 C CA . TYR A 1 183 ? 10.016 1.060 7.097 1.00 72.88 183 TYR A CA 1
ATOM 1512 C C . TYR A 1 183 ? 9.600 1.747 8.402 1.00 72.88 183 TYR A C 1
ATOM 1514 O O . TYR A 1 183 ? 9.819 2.946 8.545 1.00 72.88 183 TYR A O 1
ATOM 1522 N N . ALA A 1 184 ? 8.996 1.006 9.334 1.00 72.31 184 ALA A N 1
ATOM 1523 C CA . ALA A 1 184 ? 8.613 1.504 10.648 1.00 72.31 184 ALA A CA 1
ATOM 1524 C C . ALA A 1 184 ? 9.809 1.538 11.621 1.00 72.31 184 ALA A C 1
ATOM 1526 O O . ALA A 1 184 ? 10.796 0.836 11.431 1.00 72.31 184 ALA A O 1
ATOM 1527 N N . GLU A 1 185 ? 9.706 2.327 12.695 1.00 70.12 185 GLU A N 1
ATOM 1528 C CA . GLU A 1 185 ? 10.761 2.474 13.719 1.00 70.12 185 GLU A CA 1
ATOM 1529 C C . GLU A 1 185 ? 10.957 1.230 14.613 1.00 70.12 185 GLU A C 1
ATOM 1531 O O . GLU A 1 185 ? 11.820 1.228 15.488 1.00 70.12 185 GLU A O 1
ATOM 1536 N N . PHE A 1 186 ? 10.168 0.174 14.409 1.00 73.56 186 PHE A N 1
ATOM 1537 C CA . PHE A 1 186 ? 10.244 -1.067 15.179 1.00 73.56 186 PHE A CA 1
ATOM 1538 C C . PHE A 1 186 ? 11.277 -2.022 14.577 1.00 73.56 186 PHE A C 1
ATOM 1540 O O . PHE A 1 186 ? 11.319 -2.222 13.365 1.00 73.56 186 PHE A O 1
ATOM 1547 N N . SER A 1 187 ? 12.070 -2.678 15.426 1.00 71.56 187 SER A N 1
ATOM 1548 C CA . SER A 1 187 ? 13.151 -3.568 14.984 1.00 71.56 187 SER A CA 1
ATOM 1549 C C . SER A 1 187 ? 12.626 -4.864 14.370 1.00 71.56 187 SER A C 1
ATOM 1551 O O . SER A 1 187 ? 13.291 -5.469 13.529 1.00 71.56 187 SER A O 1
ATOM 1553 N N . ASN A 1 188 ? 11.467 -5.339 14.835 1.00 72.56 188 ASN A N 1
ATOM 1554 C CA . ASN A 1 188 ? 10.813 -6.554 14.356 1.00 72.56 188 ASN A CA 1
ATOM 1555 C C . ASN A 1 188 ? 9.345 -6.627 14.820 1.00 72.56 188 ASN A C 1
ATOM 1557 O O . ASN A 1 188 ? 8.901 -5.871 15.683 1.00 72.56 188 ASN A O 1
ATOM 1561 N N . MET A 1 189 ? 8.597 -7.579 14.256 1.00 79.44 189 MET A N 1
ATOM 1562 C CA . MET A 1 189 ? 7.189 -7.816 14.591 1.00 79.44 189 MET A CA 1
ATOM 1563 C C . MET A 1 189 ? 6.975 -8.145 16.080 1.00 79.44 189 MET A C 1
ATOM 1565 O O . MET A 1 189 ? 5.986 -7.712 16.667 1.00 79.44 189 MET A O 1
ATOM 1569 N N . GLN A 1 190 ? 7.892 -8.896 16.695 1.00 81.38 190 GLN A N 1
ATOM 1570 C CA . GLN A 1 190 ? 7.793 -9.308 18.097 1.00 81.38 190 GLN A CA 1
ATOM 1571 C C . GLN A 1 190 ? 7.873 -8.109 19.051 1.00 81.38 190 GLN A C 1
ATOM 1573 O O . GLN A 1 190 ? 7.162 -8.083 20.051 1.00 81.38 190 GLN A O 1
ATOM 1578 N N . GLU A 1 191 ? 8.671 -7.089 18.724 1.00 83.81 191 GLU A N 1
ATOM 1579 C CA . GLU A 1 191 ? 8.724 -5.825 19.465 1.00 83.81 191 GLU A CA 1
ATOM 1580 C C . GLU A 1 191 ? 7.387 -5.072 19.402 1.00 83.81 191 GLU A C 1
ATOM 1582 O O . GLU A 1 191 ? 6.927 -4.550 20.416 1.00 83.81 191 GLU A O 1
ATOM 1587 N N . TYR A 1 192 ? 6.738 -5.055 18.233 1.00 85.06 192 TYR A N 1
ATOM 1588 C CA . TYR A 1 192 ? 5.457 -4.373 18.036 1.00 85.06 192 TYR A CA 1
ATOM 1589 C C . TYR A 1 192 ? 4.284 -5.094 18.713 1.00 85.06 192 TYR A C 1
ATOM 1591 O O . TYR A 1 192 ? 3.503 -4.477 19.434 1.00 85.06 192 TYR A O 1
ATOM 1599 N N . LEU A 1 193 ? 4.158 -6.404 18.490 1.00 83.25 193 LEU A N 1
ATOM 1600 C CA . LEU A 1 193 ? 3.065 -7.212 19.040 1.00 83.25 193 LEU A CA 1
ATOM 1601 C C . LEU A 1 193 ? 3.255 -7.501 20.538 1.00 83.25 193 LEU A C 1
ATOM 1603 O O . LEU A 1 193 ? 2.285 -7.681 21.278 1.00 83.25 193 LEU A O 1
ATOM 1607 N N . GLY A 1 194 ? 4.506 -7.565 20.990 1.00 84.81 194 GLY A N 1
ATOM 1608 C CA . GLY A 1 194 ? 4.883 -8.106 22.288 1.00 84.81 194 GLY A CA 1
ATOM 1609 C C . GLY A 1 194 ? 4.836 -9.639 22.322 1.00 84.81 194 GLY A C 1
ATOM 1610 O O . GLY A 1 194 ? 4.107 -10.285 21.570 1.00 84.81 194 GLY A O 1
ATOM 1611 N N . GLU A 1 195 ? 5.590 -10.227 23.255 1.00 82.69 195 GLU A N 1
ATOM 1612 C CA . GLU A 1 195 ? 5.788 -11.682 23.412 1.00 82.69 195 GLU A CA 1
ATOM 1613 C C . GLU A 1 195 ? 4.500 -12.507 23.291 1.00 82.69 195 GLU A C 1
ATOM 1615 O O . GLU A 1 195 ? 4.406 -13.453 22.513 1.00 82.69 195 GLU A O 1
ATOM 1620 N N . LYS A 1 196 ? 3.470 -12.136 24.058 1.00 83.44 196 LYS A N 1
ATOM 1621 C CA . LYS A 1 196 ? 2.237 -12.923 24.149 1.00 83.44 196 LYS A CA 1
ATOM 1622 C C . LYS A 1 196 ? 1.447 -12.927 22.838 1.00 83.44 196 LYS A C 1
ATOM 1624 O O . LYS A 1 196 ? 0.954 -13.978 22.440 1.00 83.44 196 LYS A O 1
ATOM 1629 N N . MET A 1 197 ? 1.308 -11.767 22.194 1.00 79.25 197 MET A N 1
ATOM 1630 C CA . MET A 1 197 ? 0.539 -11.655 20.950 1.00 79.25 197 MET A CA 1
ATOM 1631 C C . MET A 1 197 ? 1.323 -12.219 19.771 1.00 79.25 197 MET A C 1
ATOM 1633 O O . MET A 1 197 ? 0.724 -12.831 18.899 1.00 79.25 197 MET A O 1
ATOM 1637 N N . TYR A 1 198 ? 2.651 -12.090 19.778 1.00 82.94 198 TYR A N 1
ATOM 1638 C CA . TYR A 1 198 ? 3.509 -12.731 18.788 1.00 82.94 198 TYR A CA 1
ATOM 1639 C C . TYR A 1 198 ? 3.374 -14.260 18.827 1.00 82.94 198 TYR A C 1
ATOM 1641 O O . TYR A 1 198 ? 3.169 -14.883 17.792 1.00 82.94 198 TYR A O 1
ATOM 1649 N N . HIS A 1 199 ? 3.383 -14.867 20.019 1.00 83.19 199 HIS A N 1
ATOM 1650 C CA . HIS A 1 199 ? 3.141 -16.305 20.158 1.00 83.19 199 HIS A CA 1
ATOM 1651 C C . HIS A 1 199 ? 1.751 -16.729 19.675 1.00 83.19 199 HIS A C 1
ATOM 1653 O O . HIS A 1 199 ? 1.639 -17.735 18.980 1.00 83.19 199 HIS A O 1
ATOM 1659 N N . MET A 1 200 ? 0.702 -15.974 20.021 1.00 77.69 200 MET A N 1
ATOM 1660 C CA . MET A 1 200 ? -0.647 -16.244 19.511 1.00 77.69 200 MET A CA 1
ATOM 1661 C C . MET A 1 200 ? -0.702 -16.150 17.986 1.00 77.69 200 MET A C 1
ATOM 1663 O O . MET A 1 200 ? -1.246 -17.043 17.351 1.00 77.69 200 MET A O 1
ATOM 1667 N N . TRP A 1 201 ? -0.080 -15.122 17.410 1.00 78.44 201 TRP A N 1
ATOM 1668 C CA . TRP A 1 201 ? 0.005 -14.938 15.968 1.00 78.44 201 TRP A CA 1
ATOM 1669 C C . TRP A 1 201 ? 0.713 -16.116 15.290 1.00 78.44 201 TRP A C 1
ATOM 1671 O O . TRP A 1 201 ? 0.173 -16.676 14.348 1.00 78.44 201 TRP A O 1
ATOM 1681 N N . CYS A 1 202 ? 1.864 -16.572 15.798 1.00 78.12 202 CYS A N 1
ATOM 1682 C CA . CYS A 1 202 ? 2.544 -17.748 15.243 1.00 78.12 202 CYS A CA 1
ATOM 1683 C C . CYS A 1 202 ? 1.666 -19.011 15.268 1.00 78.12 202 CYS A C 1
ATOM 1685 O O . CYS A 1 202 ? 1.701 -19.782 14.313 1.00 78.12 202 CYS A O 1
ATOM 1687 N N . HIS A 1 203 ? 0.883 -19.209 16.334 1.00 76.62 203 HIS A N 1
ATOM 1688 C CA . HIS A 1 203 ? -0.035 -20.344 16.449 1.00 76.62 203 HIS A CA 1
ATOM 1689 C C . HIS A 1 203 ? -1.221 -20.247 15.483 1.00 76.62 203 HIS A C 1
ATOM 1691 O O . HIS A 1 203 ? -1.515 -21.225 14.809 1.00 76.62 203 HIS A O 1
ATOM 1697 N N . GLU A 1 204 ? -1.85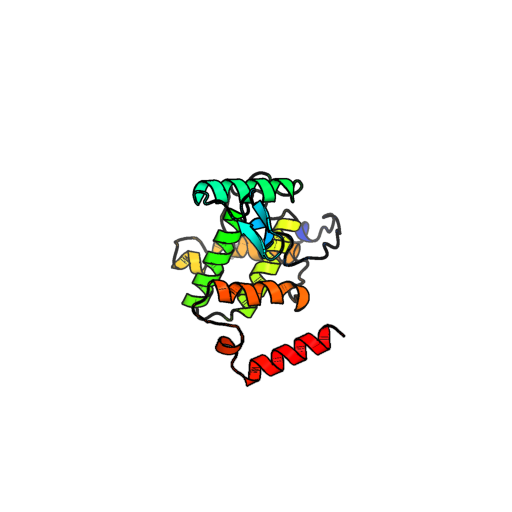6 -19.078 15.366 1.00 69.62 204 GLU A N 1
ATOM 1698 C CA . GLU A 1 204 ? -2.959 -18.854 14.416 1.00 69.62 204 GLU A CA 1
ATOM 1699 C C . GLU A 1 204 ? -2.510 -19.048 12.962 1.00 69.62 204 GLU A C 1
ATOM 1701 O O . GLU A 1 204 ? -3.228 -19.634 12.162 1.00 69.62 204 GLU A O 1
ATOM 1706 N N . ILE A 1 205 ? -1.295 -18.606 12.627 1.00 67.81 205 ILE A N 1
ATOM 1707 C CA . ILE A 1 205 ? -0.705 -18.796 11.297 1.00 67.81 205 ILE A CA 1
ATOM 1708 C C . ILE A 1 205 ? -0.447 -20.284 11.026 1.00 67.81 205 ILE A C 1
ATOM 1710 O O . ILE A 1 205 ? -0.623 -20.738 9.903 1.00 67.81 205 ILE A O 1
ATOM 1714 N N . GLN A 1 206 ? -0.021 -21.049 12.034 1.00 60.41 206 GLN A N 1
ATOM 1715 C CA . GLN A 1 206 ? 0.221 -22.486 11.886 1.00 60.41 206 GLN A CA 1
ATOM 1716 C C . GLN A 1 206 ? -1.068 -23.301 11.757 1.00 60.41 206 GLN A C 1
ATOM 1718 O O . GLN A 1 206 ? -1.095 -24.219 10.947 1.00 60.41 206 GLN A O 1
ATOM 1723 N N . ASP A 1 207 ? -2.128 -22.939 12.479 1.00 56.78 207 ASP A N 1
ATOM 1724 C CA . ASP A 1 207 ? -3.418 -23.640 12.422 1.00 56.78 207 ASP A CA 1
ATOM 1725 C C . ASP A 1 207 ? -4.206 -23.374 11.118 1.00 56.78 207 ASP A C 1
ATOM 1727 O O . ASP A 1 207 ? -5.132 -24.121 10.809 1.00 56.78 207 ASP A O 1
ATOM 1731 N N . GLU A 1 208 ? -3.872 -22.326 10.353 1.00 53.78 208 GLU A N 1
ATOM 1732 C CA . GLU A 1 208 ? -4.495 -22.030 9.049 1.00 53.78 208 GLU A CA 1
ATOM 1733 C C . GLU A 1 208 ? -3.720 -22.588 7.838 1.00 53.78 208 GLU A C 1
ATOM 1735 O O . GLU A 1 208 ? -4.269 -22.620 6.738 1.00 53.78 208 GLU A O 1
ATOM 1740 N N . ILE A 1 209 ? -2.467 -23.025 8.026 1.00 50.59 209 ILE A N 1
ATOM 1741 C CA . ILE A 1 209 ? -1.595 -23.559 6.958 1.00 50.59 209 ILE A CA 1
ATOM 1742 C C . ILE A 1 209 ? -1.613 -25.107 6.906 1.00 50.59 209 ILE A C 1
ATOM 1744 O O . ILE A 1 209 ? -1.186 -25.686 5.902 1.00 50.59 209 ILE A O 1
ATOM 1748 N N . ASP A 1 210 ? -2.131 -25.774 7.946 1.00 40.97 210 ASP A N 1
ATOM 1749 C CA . ASP A 1 210 ? -2.361 -27.234 8.015 1.00 40.97 210 ASP A CA 1
ATOM 1750 C C . ASP A 1 210 ? -3.782 -27.638 7.557 1.00 40.97 210 ASP A C 1
ATOM 1752 O O . ASP A 1 210 ? -3.907 -28.685 6.870 1.00 40.97 210 ASP A O 1
#

pLDDT: mean 72.66, std 13.88, range [36.66, 89.19]